Protein AF-A0A7Y6UD97-F1 (afdb_monomer)

Structure (mmCIF, N/CA/C/O backbone):
data_AF-A0A7Y6UD97-F1
#
_entry.id   AF-A0A7Y6UD97-F1
#
loop_
_atom_site.group_PDB
_atom_site.id
_atom_site.type_symbol
_atom_site.label_atom_id
_atom_site.label_alt_id
_atom_site.label_comp_id
_atom_site.label_asym_id
_atom_site.label_entity_id
_atom_site.label_seq_id
_atom_site.pdbx_PDB_ins_code
_atom_site.Cartn_x
_atom_site.Cartn_y
_atom_site.Cartn_z
_atom_site.occupancy
_atom_site.B_iso_or_equiv
_atom_site.auth_seq_id
_atom_site.auth_comp_id
_atom_site.auth_asym_id
_atom_site.auth_atom_id
_atom_site.pdbx_PDB_model_num
ATOM 1 N N . MET A 1 1 ? -29.159 -2.769 10.679 1.00 54.09 1 MET A N 1
ATOM 2 C CA . MET A 1 1 ? -28.464 -1.775 11.518 1.00 54.09 1 MET A CA 1
ATOM 3 C C . MET A 1 1 ? -28.995 -0.418 11.120 1.00 54.09 1 MET A C 1
ATOM 5 O O . MET A 1 1 ? -29.019 -0.137 9.924 1.00 54.09 1 MET A O 1
ATOM 9 N N . THR A 1 2 ? -29.521 0.352 12.066 1.00 58.25 2 THR A N 1
ATOM 10 C CA . THR A 1 2 ? -30.115 1.656 11.753 1.00 58.25 2 THR A CA 1
ATOM 11 C C . THR A 1 2 ? -29.100 2.766 12.011 1.00 58.25 2 THR A C 1
ATOM 13 O O . THR A 1 2 ? -28.163 2.597 12.787 1.00 58.25 2 THR A O 1
ATOM 16 N N . GLN A 1 3 ? -29.274 3.921 11.370 1.00 60.84 3 GLN A N 1
ATOM 17 C CA . GLN A 1 3 ? -28.477 5.116 11.666 1.00 60.84 3 GLN A CA 1
ATOM 18 C C . GLN A 1 3 ? -28.608 5.550 13.146 1.00 60.84 3 GLN A C 1
ATOM 20 O O . GLN A 1 3 ? -27.708 6.204 13.667 1.00 60.84 3 GLN A O 1
ATOM 25 N N . GLY A 1 4 ? -29.685 5.134 13.833 1.00 65.12 4 GLY A N 1
ATOM 26 C CA . GLY A 1 4 ? -29.913 5.380 15.260 1.00 65.12 4 GLY A CA 1
ATOM 27 C C . GLY A 1 4 ? -28.887 4.703 16.174 1.00 65.12 4 GLY A C 1
ATOM 28 O O . GLY A 1 4 ? -28.328 5.371 17.038 1.00 65.12 4 GLY A O 1
ATOM 29 N N . ASP A 1 5 ? -28.548 3.435 15.916 1.00 71.12 5 ASP A N 1
ATOM 30 C CA . ASP A 1 5 ? -27.616 2.651 16.753 1.00 71.12 5 ASP A CA 1
ATOM 31 C C . ASP A 1 5 ? -26.186 3.232 16.739 1.00 71.12 5 ASP A C 1
ATOM 33 O O . ASP A 1 5 ? -25.440 3.160 17.714 1.00 71.12 5 ASP A O 1
ATOM 37 N N . LEU A 1 6 ? -25.792 3.823 15.606 1.00 71.12 6 LEU A N 1
ATOM 38 C CA . LEU A 1 6 ? -24.505 4.508 15.452 1.00 71.12 6 LEU A CA 1
ATOM 39 C C . LEU A 1 6 ? -24.506 5.873 16.139 1.00 71.12 6 LEU A C 1
ATOM 41 O O . LEU A 1 6 ? -23.488 6.275 16.701 1.00 71.12 6 LEU A O 1
ATOM 45 N N . SER A 1 7 ? -25.641 6.576 16.097 1.00 71.62 7 SER A N 1
ATOM 46 C CA . SER A 1 7 ? -25.800 7.856 16.779 1.00 71.62 7 SER A CA 1
ATOM 47 C C . SER A 1 7 ? -25.695 7.692 18.292 1.00 71.62 7 SER A C 1
ATOM 49 O O . SER A 1 7 ? -25.087 8.535 18.937 1.00 71.62 7 SER A O 1
ATOM 51 N N . GLU A 1 8 ? -26.248 6.621 18.862 1.00 76.38 8 GLU A N 1
ATOM 52 C CA . GLU A 1 8 ? -26.158 6.343 20.299 1.00 76.38 8 GLU A CA 1
ATOM 53 C C . GLU A 1 8 ? -24.707 6.092 20.738 1.00 76.38 8 GLU A C 1
ATOM 55 O O . GLU A 1 8 ? -24.208 6.756 21.650 1.00 76.38 8 GLU A O 1
ATOM 60 N N . ALA A 1 9 ? -23.991 5.218 20.022 1.00 77.31 9 ALA A N 1
ATOM 61 C CA . ALA A 1 9 ? -22.586 4.923 20.301 1.00 77.31 9 ALA A CA 1
ATOM 62 C C . ALA A 1 9 ? -21.675 6.159 20.143 1.00 77.31 9 ALA A C 1
ATOM 64 O O . ALA A 1 9 ? -20.746 6.351 20.929 1.00 77.31 9 ALA A O 1
ATOM 65 N N . ALA A 1 10 ? -21.950 7.015 19.151 1.00 77.25 10 ALA A N 1
ATOM 66 C CA . ALA A 1 10 ? -21.212 8.259 18.940 1.00 77.25 10 ALA A CA 1
ATOM 67 C C . ALA A 1 10 ? -21.498 9.299 20.036 1.00 77.25 10 ALA A C 1
ATOM 69 O O . ALA A 1 10 ? -20.566 9.932 20.527 1.00 77.25 10 ALA A O 1
ATOM 70 N N . THR A 1 11 ? -22.754 9.442 20.478 1.00 79.38 11 THR A N 1
ATOM 71 C CA . THR A 1 11 ? -23.124 10.356 21.576 1.00 79.38 11 THR A CA 1
ATOM 72 C C . THR A 1 11 ? -22.445 9.973 22.893 1.00 79.38 11 THR A C 1
ATOM 74 O O . THR A 1 11 ? -22.074 10.852 23.668 1.00 79.38 11 THR A O 1
ATOM 77 N N . ALA A 1 12 ? -22.221 8.676 23.136 1.00 77.62 12 ALA A N 1
ATOM 78 C CA . ALA A 1 12 ? -21.491 8.194 24.310 1.00 77.62 12 ALA A CA 1
ATOM 79 C C . ALA A 1 12 ? -19.982 8.525 24.285 1.00 77.62 12 ALA A C 1
ATOM 81 O O . ALA A 1 12 ? -19.309 8.393 25.308 1.00 77.62 12 ALA A O 1
ATOM 82 N N . CYS A 1 13 ? -19.445 8.958 23.138 1.00 82.25 13 CYS A N 1
ATOM 83 C CA . CYS A 1 13 ? -18.023 9.230 22.937 1.00 82.25 13 CYS A CA 1
ATOM 84 C C . CYS A 1 13 ? -17.801 10.649 22.378 1.00 82.25 13 CYS A C 1
ATOM 86 O O . CYS A 1 13 ? -17.370 10.794 21.233 1.00 82.25 13 CYS A O 1
ATOM 88 N N . PRO A 1 14 ? -18.067 11.716 23.155 1.00 81.62 14 PRO A N 1
ATOM 89 C CA . PRO A 1 14 ? -18.101 13.092 22.647 1.00 81.62 14 PRO A CA 1
ATOM 90 C C . PRO A 1 14 ? -16.761 13.601 22.097 1.00 81.62 14 PRO A C 1
ATOM 92 O O . PRO A 1 14 ? -16.735 14.585 21.361 1.00 81.62 14 PRO A O 1
ATOM 95 N N . ARG A 1 15 ? -15.642 12.947 22.436 1.00 81.38 15 ARG A N 1
ATOM 96 C CA . ARG A 1 15 ? -14.298 13.291 21.943 1.00 81.38 15 ARG A CA 1
ATOM 97 C C . ARG A 1 15 ? -13.924 12.544 20.660 1.00 81.38 15 ARG A C 1
ATOM 99 O O . ARG A 1 15 ? -12.825 12.723 20.131 1.00 81.38 15 ARG A O 1
ATOM 106 N N . LEU A 1 16 ? -14.813 11.688 20.166 1.00 82.12 16 LEU A N 1
ATOM 107 C CA . LEU A 1 16 ? -14.648 10.932 18.936 1.00 82.12 16 LEU A CA 1
ATOM 108 C C . LEU A 1 16 ? -15.684 11.408 17.927 1.00 82.12 16 LEU A C 1
ATOM 110 O O . LEU A 1 16 ? -16.873 11.475 18.216 1.00 82.12 16 LEU A O 1
ATOM 114 N N . THR A 1 17 ? -15.247 11.687 16.702 1.00 82.88 17 THR A N 1
ATOM 115 C CA . THR A 1 17 ? -16.197 11.784 15.590 1.00 82.88 17 THR A CA 1
ATOM 116 C C . THR A 1 17 ? -16.197 10.459 14.852 1.00 82.88 17 THR A C 1
ATOM 118 O O . THR A 1 17 ? -15.195 10.072 14.256 1.00 82.88 17 THR A O 1
ATOM 121 N N . VAL A 1 18 ? -17.330 9.765 14.889 1.00 82.31 18 VAL A N 1
ATOM 122 C CA . VAL A 1 18 ? -17.509 8.474 14.225 1.00 82.31 18 VAL A CA 1
ATOM 123 C C . VAL A 1 18 ? -18.328 8.678 12.959 1.00 82.31 18 VAL A C 1
ATOM 125 O O . VAL A 1 18 ? -19.407 9.267 12.986 1.00 82.31 18 VAL A O 1
ATOM 128 N N . ARG A 1 19 ? -17.810 8.198 11.832 1.00 83.19 19 ARG A N 1
ATOM 129 C CA . ARG A 1 19 ? -18.475 8.250 10.529 1.00 83.19 19 ARG A CA 1
ATOM 130 C C . ARG A 1 19 ? -18.528 6.854 9.935 1.00 83.19 19 ARG A C 1
ATOM 132 O O . ARG A 1 19 ? -17.600 6.067 10.091 1.00 83.19 19 ARG A O 1
ATOM 139 N N . VAL A 1 20 ? -19.610 6.547 9.233 1.00 80.19 20 VAL A N 1
ATOM 140 C CA . VAL A 1 20 ? -19.734 5.296 8.484 1.00 80.19 20 VAL A CA 1
ATOM 141 C C . VAL A 1 20 ? -19.736 5.615 7.006 1.00 80.19 20 VAL A C 1
ATOM 143 O O . VAL A 1 20 ? -20.525 6.428 6.531 1.00 80.19 20 VAL A O 1
ATOM 146 N N . HIS A 1 21 ? -18.847 4.944 6.286 1.00 77.88 21 HIS A N 1
ATOM 147 C CA . HIS A 1 21 ? -18.701 5.084 4.848 1.00 77.88 21 HIS A CA 1
ATOM 148 C C . HIS A 1 21 ? -19.172 3.814 4.160 1.00 77.88 21 HIS A C 1
ATOM 150 O O . HIS A 1 21 ? -18.788 2.705 4.546 1.00 77.88 21 HIS A O 1
ATOM 156 N N . ALA A 1 22 ? -19.976 3.980 3.113 1.00 73.00 22 ALA A N 1
ATOM 157 C CA . ALA A 1 22 ? -20.231 2.904 2.171 1.00 73.00 22 ALA A CA 1
ATOM 158 C C . ALA A 1 22 ? -18.950 2.620 1.377 1.00 73.00 22 ALA A C 1
ATOM 160 O O . ALA A 1 22 ? -18.252 3.537 0.938 1.00 73.00 22 ALA A O 1
ATOM 161 N N . ARG A 1 23 ? -18.633 1.344 1.189 1.00 70.38 23 ARG A N 1
ATOM 162 C CA . ARG A 1 23 ? -17.488 0.909 0.396 1.00 70.38 23 ARG A CA 1
ATOM 163 C C . ARG A 1 23 ? -17.919 0.547 -1.016 1.00 70.38 23 ARG A C 1
ATOM 165 O O . ARG A 1 23 ? -19.046 0.134 -1.267 1.00 70.38 23 ARG A O 1
ATOM 172 N N . VAL A 1 24 ? -16.961 0.643 -1.933 1.00 57.03 24 VAL A N 1
ATOM 173 C CA . VAL A 1 24 ? -17.143 0.334 -3.361 1.00 57.03 24 VAL A CA 1
ATOM 174 C C . VAL A 1 24 ? -17.524 -1.134 -3.602 1.00 57.03 24 VAL A C 1
ATOM 176 O O . VAL A 1 24 ? -18.159 -1.443 -4.602 1.00 57.03 24 VAL A O 1
ATOM 179 N N . ASP A 1 25 ? -17.168 -2.039 -2.691 1.00 64.31 25 ASP A N 1
ATOM 180 C CA . ASP A 1 25 ? -17.535 -3.460 -2.737 1.00 64.31 25 ASP A CA 1
ATOM 181 C C . ASP A 1 25 ? -18.885 -3.772 -2.066 1.00 64.31 25 ASP A C 1
ATOM 183 O O . ASP A 1 25 ? -19.214 -4.937 -1.861 1.00 64.31 25 ASP A O 1
ATOM 187 N N . GLY A 1 26 ? -19.669 -2.747 -1.716 1.00 62.59 26 GLY A N 1
ATOM 188 C CA . GLY A 1 26 ? -20.966 -2.906 -1.057 1.00 62.59 26 GLY A CA 1
ATOM 189 C C . GLY A 1 26 ? -20.880 -3.146 0.453 1.00 62.59 26 GLY A C 1
ATOM 190 O O . GLY A 1 26 ? -21.916 -3.269 1.102 1.00 62.59 26 GLY A O 1
ATOM 191 N N . GLY A 1 27 ? -19.674 -3.186 1.032 1.00 75.44 27 GLY A N 1
ATOM 192 C CA . GLY A 1 27 ? -19.480 -3.237 2.479 1.00 75.44 27 GLY A CA 1
ATOM 193 C C . GLY A 1 27 ? -19.624 -1.871 3.157 1.00 75.44 27 GLY A C 1
ATOM 194 O O . GLY A 1 27 ? -19.788 -0.835 2.515 1.00 75.44 27 GLY A O 1
ATOM 195 N N . GLN A 1 28 ? -19.487 -1.853 4.481 1.00 80.38 28 GLN A N 1
ATOM 196 C CA . GLN A 1 28 ? -19.366 -0.622 5.266 1.00 80.38 28 GLN A CA 1
ATOM 197 C C . GLN A 1 28 ? -17.976 -0.545 5.909 1.00 80.38 28 GLN A C 1
ATOM 199 O O . GLN A 1 28 ? -17.361 -1.568 6.223 1.00 80.38 28 GLN A O 1
ATOM 204 N N . SER A 1 29 ? -17.458 0.668 6.080 1.00 84.44 29 SER A N 1
ATOM 205 C CA . SER A 1 29 ? -16.250 0.946 6.862 1.00 84.44 29 SER A CA 1
ATOM 206 C C . SER A 1 29 ? -16.522 2.020 7.896 1.00 84.44 29 SER A C 1
ATOM 208 O O . SER A 1 29 ? -17.220 2.993 7.612 1.00 84.44 29 SER A O 1
ATOM 210 N N . LEU A 1 30 ? -15.925 1.851 9.067 1.00 87.88 30 LEU A N 1
ATOM 211 C CA . LEU A 1 30 ? -15.965 2.827 10.139 1.00 87.88 30 LEU A CA 1
ATOM 212 C C . LEU A 1 30 ? -14.770 3.773 10.002 1.00 87.88 30 LEU A C 1
ATOM 214 O O . LEU A 1 30 ? -13.633 3.321 9.898 1.00 87.88 30 LEU A O 1
ATOM 218 N N . GLU A 1 31 ? -15.010 5.072 10.020 1.00 87.50 31 GLU A N 1
ATOM 219 C CA . GLU A 1 31 ? -13.982 6.086 10.223 1.00 87.50 31 GLU A CA 1
ATOM 220 C C . GLU A 1 31 ? -14.134 6.654 11.634 1.00 87.50 31 GLU A C 1
ATOM 222 O O . GLU A 1 31 ? -15.214 7.093 12.027 1.00 87.50 31 GLU A O 1
ATOM 227 N N . VAL A 1 32 ? -13.046 6.634 12.395 1.00 86.25 32 VAL A N 1
ATOM 228 C CA . VAL A 1 32 ? -12.965 7.211 13.735 1.00 86.25 32 VAL A CA 1
ATOM 229 C C . VAL A 1 32 ? -11.962 8.352 13.686 1.00 86.25 32 VAL A C 1
ATOM 231 O O . VAL A 1 32 ? -10.758 8.138 13.527 1.00 86.25 32 VAL A O 1
ATOM 234 N N . LEU A 1 33 ? -12.466 9.575 13.812 1.00 84.50 33 LEU A N 1
ATOM 235 C CA . LEU A 1 33 ? -11.644 10.769 13.906 1.00 84.50 33 LEU A CA 1
ATOM 236 C C . LEU A 1 33 ? -11.349 11.054 15.377 1.00 84.50 33 LEU A C 1
ATOM 238 O O . LEU A 1 33 ? -12.264 11.210 16.191 1.00 84.50 33 LEU A O 1
ATOM 242 N N . VAL A 1 34 ? -10.063 11.146 15.692 1.00 79.25 34 VAL A N 1
ATOM 243 C CA . VAL A 1 34 ? -9.557 11.465 17.024 1.00 79.25 34 VAL A CA 1
ATOM 244 C C . VAL A 1 34 ? -9.033 12.895 16.991 1.00 79.25 34 VAL A C 1
ATOM 246 O O . VAL A 1 34 ? -7.995 13.164 16.384 1.00 79.25 34 VAL A O 1
ATOM 249 N N . GLY A 1 35 ? -9.777 13.818 17.605 1.00 72.25 35 GLY A N 1
ATOM 250 C CA . GLY A 1 35 ? -9.444 15.248 17.596 1.00 72.25 35 GLY A CA 1
ATOM 251 C C . GLY A 1 35 ? -8.874 15.806 18.890 1.00 72.25 35 GLY A C 1
ATOM 252 O O . GLY A 1 35 ? -8.556 16.990 18.955 1.00 72.25 35 GLY A O 1
ATOM 253 N N . HIS A 1 36 ? -8.728 14.970 19.913 1.00 70.62 36 HIS A N 1
ATOM 254 C CA . HIS A 1 36 ? -8.240 15.380 21.224 1.00 70.62 36 HIS A CA 1
ATOM 255 C C . HIS A 1 36 ? -6.927 14.686 21.563 1.00 70.62 36 HIS A C 1
ATOM 257 O O . HIS A 1 36 ? -6.652 13.588 21.074 1.00 70.62 36 HIS A O 1
ATOM 263 N N . HIS A 1 37 ? -6.157 15.312 22.455 1.00 71.75 37 HIS A N 1
ATOM 264 C CA . HIS A 1 37 ? -4.950 14.707 22.999 1.00 71.75 37 HIS A CA 1
ATOM 265 C C . HIS A 1 37 ? -5.252 13.347 23.649 1.00 71.75 37 HIS A C 1
ATOM 267 O O . HIS A 1 37 ? -6.326 13.174 24.237 1.00 71.75 37 HIS A O 1
ATOM 273 N N . PRO A 1 38 ? -4.304 12.400 23.557 1.00 71.44 38 PRO A N 1
ATOM 274 C CA . PRO A 1 38 ? -4.366 11.135 24.276 1.00 71.44 38 PRO A CA 1
ATOM 275 C C . PRO A 1 38 ? -4.526 11.325 25.785 1.00 71.44 38 PRO A C 1
ATOM 277 O O . PRO A 1 38 ? -3.703 11.991 26.407 1.00 71.44 38 PRO A O 1
ATOM 280 N N . ASP A 1 39 ? -5.526 10.679 26.376 1.00 79.38 39 ASP A N 1
ATOM 281 C CA . ASP A 1 39 ? -5.666 10.506 27.823 1.00 79.38 39 ASP A CA 1
ATOM 282 C C . ASP A 1 39 ? -6.529 9.274 28.153 1.00 79.38 39 ASP A C 1
ATOM 284 O O . ASP A 1 39 ? -7.025 8.571 27.263 1.00 79.38 39 ASP A O 1
ATOM 288 N N . ASP A 1 40 ? -6.669 8.979 29.446 1.00 83.31 40 ASP A N 1
ATOM 289 C CA . ASP A 1 40 ? -7.406 7.810 29.932 1.00 83.31 40 ASP A CA 1
ATOM 290 C C . ASP A 1 40 ? -8.910 7.890 29.635 1.00 83.31 40 ASP A C 1
ATOM 292 O O . ASP A 1 40 ? -9.547 6.859 29.412 1.00 83.31 40 ASP A O 1
ATOM 296 N N . GLU A 1 41 ? -9.477 9.097 29.574 1.00 85.44 41 GLU A N 1
ATOM 297 C CA . GLU A 1 41 ? -10.884 9.294 29.225 1.00 85.44 41 GLU A CA 1
ATOM 298 C C . GLU A 1 41 ? -11.133 8.892 27.768 1.00 85.44 41 GLU A C 1
ATOM 300 O O . GLU A 1 41 ? -12.015 8.082 27.481 1.00 85.44 41 GLU A O 1
ATOM 305 N N . LEU A 1 42 ? -10.310 9.393 26.845 1.00 83.06 42 LEU A N 1
ATOM 306 C CA . LEU A 1 42 ? -10.376 9.033 25.434 1.00 83.06 42 LEU A CA 1
ATOM 307 C C . LEU A 1 42 ? -10.130 7.531 25.226 1.00 83.06 42 LEU A C 1
ATOM 309 O O . LEU A 1 42 ? -10.786 6.903 24.391 1.00 83.06 42 LEU A O 1
ATOM 313 N N . ARG A 1 43 ? -9.232 6.931 26.018 1.00 82.75 43 ARG A N 1
ATOM 314 C CA . ARG A 1 43 ? -9.011 5.478 26.034 1.00 82.75 43 ARG A CA 1
ATOM 315 C C . ARG A 1 43 ? -10.274 4.716 26.439 1.00 82.75 43 ARG A C 1
ATOM 317 O O . ARG A 1 43 ? -10.639 3.752 25.766 1.00 82.75 43 ARG A O 1
ATOM 324 N N . GLY A 1 44 ? -10.950 5.156 27.499 1.00 85.62 44 GLY A N 1
ATOM 325 C CA . GLY A 1 44 ? -12.218 4.582 27.952 1.00 85.62 44 GLY A CA 1
ATOM 326 C C . GLY A 1 44 ? -13.332 4.720 26.912 1.00 85.62 44 GLY A C 1
ATOM 327 O O . GLY A 1 44 ? -14.052 3.756 26.656 1.00 85.62 44 GLY A O 1
ATOM 328 N N . GLN A 1 45 ? -13.426 5.876 26.248 1.00 88.44 45 GLN A N 1
ATOM 329 C CA . GLN A 1 45 ? -14.396 6.106 25.172 1.00 88.44 45 GLN A CA 1
ATOM 330 C C . GLN A 1 45 ? -14.149 5.182 23.973 1.00 88.44 45 GLN A C 1
ATOM 332 O O . GLN A 1 45 ? -15.089 4.583 23.462 1.00 88.44 45 GLN A O 1
ATOM 337 N N . LEU A 1 46 ? -12.893 4.985 23.559 1.00 86.56 46 LEU A N 1
ATOM 338 C CA . LEU A 1 46 ? -12.554 4.036 22.493 1.00 86.56 46 LEU A CA 1
ATOM 339 C C . LEU A 1 46 ? -12.924 2.598 22.874 1.00 86.56 46 LEU A C 1
ATOM 341 O O . LEU A 1 46 ? -13.559 1.901 22.084 1.00 86.56 46 LEU A O 1
ATOM 345 N N . ALA A 1 47 ? -12.577 2.159 24.085 1.00 87.06 47 ALA A N 1
ATOM 346 C CA . ALA A 1 47 ? -12.944 0.828 24.563 1.00 87.06 47 ALA A CA 1
ATOM 347 C C . ALA A 1 47 ? -14.472 0.637 24.583 1.00 87.06 47 ALA A C 1
ATOM 349 O O . ALA A 1 47 ? -14.971 -0.383 24.107 1.00 87.06 47 ALA A O 1
ATOM 350 N N . SER A 1 48 ? -15.218 1.639 25.057 1.00 86.94 48 SER A N 1
ATOM 351 C CA . SER A 1 48 ? -16.686 1.642 25.051 1.00 86.94 48 SER A CA 1
ATOM 352 C C . SER A 1 48 ? -17.252 1.562 23.629 1.00 86.94 48 SER A C 1
ATOM 354 O O . SER A 1 48 ? -18.052 0.674 23.327 1.00 86.94 48 SER A O 1
ATOM 356 N N . LEU A 1 49 ? -16.759 2.409 22.717 1.00 88.25 49 LEU A N 1
ATOM 357 C CA . LEU A 1 49 ? -17.169 2.432 21.313 1.00 88.25 49 LEU A CA 1
ATOM 358 C C . LEU A 1 49 ? -16.981 1.064 20.650 1.00 88.25 49 LEU A C 1
ATOM 360 O O . LEU A 1 49 ? -17.897 0.562 20.006 1.00 88.25 49 LEU A O 1
ATOM 364 N N . PHE A 1 50 ? -15.811 0.443 20.813 1.00 87.69 50 PHE A N 1
ATOM 365 C CA . PHE A 1 50 ? -15.500 -0.842 20.181 1.00 87.69 50 PHE A CA 1
ATOM 366 C C . PHE A 1 50 ? -16.109 -2.057 20.891 1.00 87.69 50 PHE A C 1
ATOM 368 O O . PHE A 1 50 ? -16.193 -3.121 20.277 1.00 87.69 50 PHE A O 1
ATOM 375 N N . SER A 1 51 ? -16.585 -1.890 22.127 1.00 87.19 51 SER A N 1
ATOM 376 C CA . SER A 1 51 ? -17.408 -2.885 22.828 1.00 87.19 51 SER A CA 1
ATOM 377 C C . SER A 1 51 ? -18.878 -2.831 22.406 1.00 87.19 51 SER A C 1
ATOM 379 O O . SER A 1 51 ? -19.621 -3.786 22.634 1.00 87.19 51 SER A O 1
ATOM 381 N N . HIS A 1 52 ? -19.319 -1.728 21.789 1.00 86.31 52 HIS A N 1
ATOM 382 C CA . HIS A 1 52 ? -20.708 -1.561 21.387 1.00 86.31 52 HIS A CA 1
ATOM 383 C C . HIS A 1 52 ? -21.100 -2.609 20.324 1.00 86.31 52 HIS A C 1
ATOM 385 O O . HIS A 1 52 ? -20.436 -2.691 19.282 1.00 86.31 52 HIS A O 1
ATOM 391 N N . PRO A 1 53 ? -22.199 -3.373 20.503 1.00 85.06 53 PRO A N 1
ATOM 392 C CA . PRO A 1 53 ? -22.570 -4.466 19.597 1.00 85.06 53 PRO A CA 1
ATOM 393 C C . PRO A 1 53 ? -22.698 -4.047 18.128 1.00 85.06 53 PRO A C 1
ATOM 395 O O . PRO A 1 53 ? -22.298 -4.790 17.232 1.00 85.06 53 PRO A O 1
ATOM 398 N N . ALA A 1 54 ? -23.197 -2.832 17.865 1.00 82.31 54 ALA A N 1
ATOM 399 C CA . ALA A 1 54 ? -23.306 -2.313 16.501 1.00 82.31 54 ALA A CA 1
ATOM 400 C C . ALA A 1 54 ? -21.929 -2.085 15.844 1.00 82.31 54 ALA A C 1
ATOM 402 O O . ALA A 1 54 ? -21.761 -2.349 14.655 1.00 82.31 54 ALA A O 1
ATOM 403 N N . ILE A 1 55 ? -20.927 -1.655 16.619 1.00 83.81 55 ILE A N 1
ATOM 404 C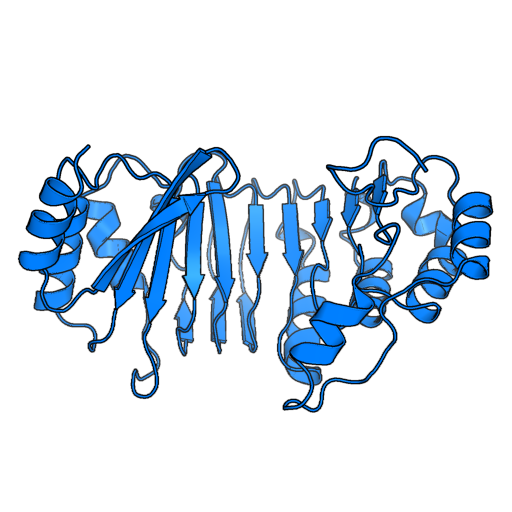 CA . ILE A 1 55 ? -19.573 -1.345 16.141 1.00 83.81 55 ILE A CA 1
ATOM 405 C C . ILE A 1 55 ? -18.715 -2.607 16.018 1.00 83.81 55 ILE A C 1
ATOM 407 O O . ILE A 1 55 ? -17.918 -2.725 15.083 1.00 83.81 55 ILE A O 1
ATOM 411 N N . ALA A 1 56 ? -18.910 -3.584 16.906 1.00 82.06 56 ALA A N 1
ATOM 412 C CA . ALA A 1 56 ? -18.159 -4.841 16.919 1.00 82.06 56 ALA A CA 1
ATOM 413 C C . ALA A 1 56 ? -18.236 -5.615 15.584 1.00 82.06 56 ALA A C 1
ATOM 415 O O . ALA A 1 56 ? -17.325 -6.369 15.243 1.00 82.06 56 ALA A O 1
ATOM 416 N N . THR A 1 57 ? -19.289 -5.391 14.791 1.00 84.06 57 THR A N 1
ATOM 417 C CA . THR A 1 57 ? -19.474 -6.021 13.472 1.00 84.06 57 THR A CA 1
ATOM 418 C C . THR A 1 57 ? -18.572 -5.451 12.367 1.00 84.06 57 THR A C 1
ATOM 420 O O . THR A 1 57 ? -18.329 -6.124 11.364 1.00 84.06 57 THR A O 1
ATOM 423 N N . TYR A 1 58 ? -18.025 -4.240 12.530 1.00 85.75 58 TYR A N 1
ATOM 424 C CA . TYR A 1 58 ? -17.242 -3.571 11.489 1.00 85.75 58 TYR A CA 1
ATOM 425 C C . TYR A 1 58 ? -15.840 -4.145 11.390 1.00 85.75 58 TYR A C 1
ATOM 427 O O . TYR A 1 58 ? -15.012 -3.901 12.260 1.00 85.75 58 TYR A O 1
ATOM 435 N N . ARG A 1 59 ? -15.521 -4.846 10.302 1.00 86.06 59 ARG A N 1
ATOM 436 C CA . ARG A 1 59 ? -14.180 -5.410 10.051 1.00 86.06 59 ARG A CA 1
ATOM 437 C C . ARG A 1 59 ? -13.185 -4.442 9.407 1.00 86.06 59 ARG A C 1
ATOM 439 O O . ARG A 1 59 ? -12.002 -4.754 9.311 1.00 86.06 59 ARG A O 1
ATOM 446 N N . HIS A 1 60 ? -13.660 -3.276 8.977 1.00 88.75 60 HIS A N 1
ATOM 447 C CA . HIS A 1 60 ? -12.880 -2.282 8.247 1.00 88.75 60 HIS A CA 1
ATOM 448 C C . HIS A 1 60 ? -12.919 -0.956 8.984 1.00 88.75 60 HIS A C 1
ATOM 450 O O . HIS A 1 60 ? -13.988 -0.348 9.086 1.00 88.75 60 HIS A O 1
ATOM 456 N N . VAL A 1 61 ? -11.761 -0.514 9.466 1.00 88.25 61 VAL A N 1
ATOM 457 C CA . VAL A 1 61 ? -11.649 0.703 10.268 1.00 88.25 61 VAL A CA 1
ATOM 458 C C . VAL A 1 61 ? -10.542 1.606 9.746 1.00 88.25 61 VAL A C 1
ATOM 460 O O . VAL A 1 61 ? -9.447 1.148 9.414 1.00 88.25 61 VAL A O 1
ATOM 463 N N . SER A 1 62 ? -10.853 2.897 9.676 1.00 87.31 62 SER A N 1
ATOM 464 C CA . SER A 1 62 ? -9.907 3.976 9.434 1.00 87.31 62 SER A CA 1
ATOM 465 C C . SER A 1 62 ? -9.827 4.858 10.673 1.00 87.31 62 SER A C 1
ATOM 467 O O . SER A 1 62 ? -10.853 5.343 11.144 1.00 87.31 62 SER A O 1
ATOM 469 N N . PHE A 1 63 ? -8.623 5.091 11.180 1.00 84.31 63 PHE A N 1
ATOM 470 C CA . PHE A 1 63 ? -8.364 6.101 12.199 1.00 84.31 63 PHE A CA 1
ATOM 471 C C . PHE A 1 63 ? -7.761 7.326 11.543 1.00 84.31 63 PHE A C 1
ATOM 473 O O . PHE A 1 63 ? -6.819 7.204 10.760 1.00 84.31 63 PHE A O 1
ATOM 480 N N . SER A 1 64 ? -8.262 8.504 11.893 1.00 80.81 64 SER A N 1
ATOM 481 C CA . SER A 1 64 ? -7.624 9.743 11.468 1.00 80.81 64 SER A CA 1
ATOM 482 C C . SER A 1 64 ? -7.439 10.687 12.637 1.00 80.81 64 SER A C 1
ATOM 484 O O . SER A 1 64 ? -8.377 10.950 13.386 1.00 80.81 64 SER A O 1
ATOM 486 N N . ALA A 1 65 ? -6.230 11.220 12.788 1.00 72.81 65 ALA A N 1
ATOM 487 C CA . ALA A 1 65 ? -6.008 12.340 13.691 1.00 72.81 65 ALA A CA 1
ATOM 488 C C . ALA A 1 65 ? -6.444 13.629 12.980 1.00 72.81 65 ALA A C 1
ATOM 490 O O . ALA A 1 65 ? -5.989 13.905 11.868 1.00 72.81 65 ALA A O 1
ATOM 491 N N . SER A 1 66 ? -7.333 14.425 13.577 1.00 64.75 66 SER A N 1
ATOM 492 C CA . SER A 1 66 ? -7.631 15.750 13.022 1.00 64.75 66 SER A CA 1
ATOM 493 C C . SER A 1 66 ? -6.534 16.734 13.440 1.00 64.75 66 SER A C 1
ATOM 495 O O . SER A 1 66 ? -6.262 16.892 14.628 1.00 64.75 66 SER A O 1
ATOM 497 N N . GLY A 1 67 ? -5.882 17.371 12.463 1.00 56.34 67 GLY A N 1
ATOM 498 C CA . GLY A 1 67 ? -4.855 18.394 12.697 1.00 56.34 67 GLY A CA 1
ATOM 499 C C . GLY A 1 67 ? -5.404 19.697 13.311 1.00 56.34 67 GLY A C 1
ATOM 500 O O . GLY A 1 67 ? -6.621 19.835 13.435 1.00 56.34 67 GLY A O 1
ATOM 501 N N . PRO A 1 68 ? -4.535 20.673 13.665 1.00 49.81 68 PRO A N 1
ATOM 502 C CA . PRO A 1 68 ? -3.092 20.729 13.390 1.00 49.81 68 PRO A CA 1
ATOM 503 C C . PRO A 1 68 ? -2.176 20.575 14.626 1.00 49.81 68 PRO A C 1
ATOM 505 O O . PRO A 1 68 ? -0.958 20.650 14.490 1.00 49.81 68 PRO A O 1
ATOM 508 N N . THR A 1 69 ? -2.719 20.366 15.828 1.00 47.12 69 THR A N 1
ATOM 509 C CA . THR A 1 69 ? -1.992 20.570 17.101 1.00 47.12 69 THR A CA 1
ATOM 510 C C . THR A 1 69 ? -1.702 19.310 17.911 1.00 47.12 69 THR A C 1
ATOM 512 O O . THR A 1 69 ? -1.302 19.410 19.068 1.00 47.12 69 THR A O 1
ATOM 515 N N . MET A 1 70 ? -1.845 18.117 17.337 1.00 51.97 70 MET A N 1
ATOM 516 C CA . MET A 1 70 ? -1.436 16.903 18.045 1.00 51.97 70 MET A CA 1
ATOM 517 C C . MET A 1 70 ? 0.108 16.820 18.033 1.00 51.97 70 MET A C 1
ATOM 519 O O . MET A 1 70 ? 0.688 16.701 16.946 1.00 51.97 70 MET A O 1
ATOM 523 N N . PRO A 1 71 ? 0.809 16.906 19.189 1.00 52.56 71 PRO A N 1
ATOM 524 C CA . PRO A 1 71 ? 2.221 16.546 19.286 1.00 52.56 71 PRO A CA 1
ATOM 525 C C . PRO A 1 71 ? 2.392 15.101 18.827 1.00 52.56 71 PRO A C 1
ATOM 527 O O . PRO A 1 71 ? 1.403 14.385 18.685 1.00 52.56 71 PRO A O 1
ATOM 530 N N . ASP A 1 72 ? 3.630 14.696 18.572 1.00 61.19 72 ASP A N 1
ATOM 531 C CA . ASP A 1 72 ? 4.036 13.358 18.133 1.00 61.19 72 ASP A CA 1
ATOM 532 C C . ASP A 1 72 ? 3.271 12.251 18.894 1.00 61.19 72 ASP A C 1
ATOM 534 O O . ASP A 1 72 ? 3.655 11.832 19.983 1.00 61.19 72 ASP A O 1
ATOM 538 N N . THR A 1 73 ? 2.111 11.845 18.369 1.00 57.47 73 THR A N 1
ATOM 539 C CA . THR A 1 73 ? 1.146 11.040 19.119 1.00 57.47 73 THR A CA 1
ATOM 540 C C . THR A 1 73 ? 1.370 9.596 18.759 1.00 57.47 73 THR A C 1
ATOM 542 O O . THR A 1 73 ? 0.969 9.134 17.697 1.00 57.47 73 THR A O 1
ATOM 545 N N . ASP A 1 74 ? 1.985 8.868 19.672 1.00 66.00 74 ASP A N 1
ATOM 546 C CA . ASP A 1 74 ? 2.056 7.426 19.584 1.00 66.00 74 ASP A CA 1
ATOM 547 C C . ASP A 1 74 ? 0.640 6.827 19.629 1.00 66.00 74 ASP A C 1
ATOM 549 O O . ASP A 1 74 ? -0.027 6.890 20.653 1.00 66.00 74 ASP A O 1
ATOM 553 N N . PHE A 1 75 ? 0.151 6.262 18.524 1.00 67.50 75 PHE A N 1
ATOM 554 C CA . PHE A 1 75 ? -1.175 5.632 18.459 1.00 67.50 75 PHE A CA 1
ATOM 555 C C . PHE A 1 75 ? -1.212 4.214 19.052 1.00 67.50 75 PHE A C 1
ATOM 557 O O . PHE A 1 75 ? -2.287 3.609 19.077 1.00 67.50 75 PHE A O 1
ATOM 564 N N . ARG A 1 76 ? -0.094 3.675 19.567 1.00 70.50 76 ARG A N 1
ATOM 565 C CA . ARG A 1 76 ? -0.070 2.337 20.187 1.00 70.50 76 ARG A CA 1
ATOM 566 C C . ARG A 1 76 ? -1.136 2.184 21.270 1.00 70.50 76 ARG A C 1
ATOM 568 O O . ARG A 1 76 ? -1.831 1.177 21.267 1.00 70.50 76 ARG A O 1
ATOM 575 N N . TRP A 1 77 ? -1.374 3.208 22.092 1.00 73.25 77 TRP A N 1
ATOM 576 C CA . TRP A 1 77 ? -2.384 3.144 23.159 1.00 73.25 77 TRP A CA 1
ATOM 577 C C . TRP A 1 77 ? -3.831 3.064 22.640 1.00 73.25 77 TRP A C 1
ATOM 579 O O . TRP A 1 77 ? -4.652 2.397 23.269 1.00 73.25 77 TRP A O 1
ATOM 589 N N . VAL A 1 78 ? -4.160 3.714 21.509 1.00 73.81 78 VAL A N 1
ATOM 590 C CA . VAL A 1 78 ? -5.487 3.589 20.863 1.00 73.81 78 VAL A CA 1
ATOM 591 C C . VAL A 1 78 ? -5.696 2.132 20.485 1.00 73.81 78 VAL A C 1
ATOM 593 O O . VAL A 1 78 ? -6.736 1.537 20.748 1.00 73.81 78 VAL A O 1
ATOM 596 N N . LEU A 1 79 ? -4.658 1.545 19.899 1.00 75.94 79 LEU A N 1
ATOM 597 C CA . LEU A 1 79 ? -4.668 0.180 19.415 1.00 75.94 79 LEU A CA 1
ATOM 598 C C . LEU A 1 79 ? -4.619 -0.839 20.570 1.00 75.94 79 LEU A C 1
ATOM 600 O O . LEU A 1 79 ? -5.249 -1.888 20.480 1.00 75.94 79 LEU A O 1
ATOM 604 N N . ASP A 1 80 ? -3.930 -0.548 21.677 1.00 78.38 80 ASP A N 1
ATOM 605 C CA . ASP A 1 80 ? -3.962 -1.355 22.907 1.00 78.38 80 ASP A CA 1
ATOM 606 C C . ASP A 1 80 ? -5.379 -1.391 23.496 1.00 78.38 80 ASP A C 1
ATOM 608 O O . ASP A 1 80 ? -5.891 -2.465 23.801 1.00 78.38 80 ASP A O 1
ATOM 612 N N . ALA A 1 81 ? -6.043 -0.236 23.595 1.00 78.69 81 ALA A N 1
ATOM 613 C CA . ALA A 1 81 ? -7.384 -0.125 24.170 1.00 78.69 81 ALA A CA 1
ATOM 614 C C . ALA A 1 81 ? -8.455 -0.864 23.365 1.00 78.69 81 ALA A C 1
ATOM 616 O O . ALA A 1 81 ? -9.418 -1.373 23.924 1.00 78.69 81 ALA A O 1
ATOM 617 N N . ILE A 1 82 ? -8.288 -0.931 22.046 1.00 79.75 82 ILE A N 1
ATOM 618 C CA . ILE A 1 82 ? -9.182 -1.697 21.177 1.00 79.75 82 ILE A CA 1
ATOM 619 C C . ILE A 1 82 ? -8.888 -3.191 21.300 1.00 79.75 82 ILE A C 1
ATOM 621 O O . ILE A 1 82 ? -9.814 -4.000 21.320 1.00 79.75 82 ILE A O 1
ATOM 625 N N . ALA A 1 83 ? -7.610 -3.567 21.404 1.00 80.00 83 ALA A N 1
ATOM 626 C CA . ALA A 1 83 ? -7.196 -4.967 21.460 1.00 80.00 83 ALA A CA 1
ATOM 627 C C . ALA A 1 83 ? -7.768 -5.697 22.679 1.00 80.00 83 ALA A C 1
ATOM 629 O O . ALA A 1 83 ? -8.043 -6.891 22.594 1.00 80.00 83 ALA A O 1
ATOM 630 N N . THR A 1 84 ? -7.977 -4.994 23.794 1.00 79.81 84 THR A N 1
ATOM 631 C CA . THR A 1 84 ? -8.543 -5.583 25.016 1.00 79.81 84 THR A CA 1
ATOM 632 C C . THR A 1 84 ? -10.025 -5.924 24.892 1.00 79.81 84 THR A C 1
ATOM 634 O O . THR A 1 84 ? -10.479 -6.876 25.521 1.00 79.81 84 THR A O 1
ATOM 637 N N . VAL A 1 85 ? -10.781 -5.174 24.088 1.00 79.06 85 VAL A N 1
ATOM 638 C CA . VAL A 1 85 ? -12.241 -5.331 23.967 1.00 79.06 85 VAL A CA 1
ATOM 639 C C . VAL A 1 85 ? -12.669 -6.037 22.687 1.00 79.06 85 VAL A C 1
ATOM 641 O O . VAL A 1 85 ? -13.824 -6.436 22.546 1.00 79.06 85 VAL A O 1
ATOM 644 N N . ARG A 1 86 ? -11.743 -6.205 21.741 1.00 78.06 86 ARG A N 1
ATOM 645 C CA . ARG A 1 86 ? -12.050 -6.699 20.406 1.00 78.06 86 ARG A CA 1
ATOM 646 C C . ARG A 1 86 ? -11.192 -7.914 20.034 1.00 78.06 86 ARG A C 1
ATOM 648 O O . ARG A 1 86 ? -10.200 -7.772 19.323 1.00 78.06 86 ARG A O 1
ATOM 655 N N . PRO A 1 87 ? -11.610 -9.130 20.428 1.00 64.31 87 PRO A N 1
ATOM 656 C CA . PRO A 1 87 ? -10.878 -10.354 20.100 1.00 64.31 87 PRO A CA 1
ATOM 657 C C . PRO A 1 87 ? -10.964 -10.709 18.609 1.00 64.31 87 PRO A C 1
ATOM 659 O O . PRO A 1 87 ? -10.103 -11.398 18.068 1.00 64.31 87 PRO A O 1
ATOM 662 N N . ALA A 1 88 ? -12.009 -10.242 17.923 1.00 69.19 88 ALA A N 1
ATOM 663 C CA . ALA A 1 88 ? -12.200 -10.474 16.505 1.00 69.19 88 ALA A CA 1
ATOM 664 C C . ALA A 1 88 ? -11.482 -9.365 15.709 1.00 69.19 88 ALA A C 1
ATOM 666 O O . ALA A 1 88 ? -11.994 -8.247 15.582 1.00 69.19 88 ALA A O 1
ATOM 667 N N . GLY A 1 89 ? -10.290 -9.677 15.195 1.00 81.25 89 GLY A N 1
ATOM 668 C CA . GLY A 1 89 ? -9.434 -8.728 14.478 1.00 81.25 89 GLY A CA 1
ATOM 669 C C . GLY A 1 89 ? -10.089 -8.040 13.269 1.00 81.25 89 GLY A C 1
ATOM 670 O O . GLY A 1 89 ? -11.191 -8.387 12.823 1.00 81.25 89 GLY A O 1
ATOM 671 N N . PHE A 1 90 ? -9.412 -7.021 12.751 1.00 86.44 90 PHE A N 1
ATOM 672 C CA . PHE A 1 90 ? -9.799 -6.253 11.572 1.00 86.44 90 PHE A CA 1
ATOM 673 C C . PHE A 1 90 ? -9.291 -6.908 10.289 1.00 86.44 90 PHE A C 1
ATOM 675 O O . PHE A 1 90 ? -8.112 -7.240 10.188 1.00 86.44 90 PHE A O 1
ATOM 682 N N . ASP A 1 91 ? -10.153 -6.989 9.279 1.00 89.25 91 ASP A N 1
ATOM 683 C CA . ASP A 1 91 ? -9.756 -7.366 7.916 1.00 89.25 91 ASP A CA 1
ATOM 684 C C . ASP A 1 91 ? -9.019 -6.200 7.240 1.00 89.25 91 ASP A C 1
ATOM 686 O O . ASP A 1 91 ? -8.173 -6.387 6.365 1.00 89.25 91 ASP A O 1
ATOM 690 N N . ARG A 1 92 ? -9.334 -4.963 7.652 1.00 88.81 92 ARG A N 1
ATOM 691 C CA . ARG A 1 92 ? -8.629 -3.761 7.211 1.00 88.81 92 ARG A CA 1
ATOM 692 C C . ARG A 1 92 ? -8.481 -2.747 8.333 1.00 88.81 92 ARG A C 1
ATOM 694 O O . ARG A 1 92 ? -9.482 -2.270 8.869 1.00 88.81 92 ARG A O 1
ATOM 701 N N . LEU A 1 93 ? -7.241 -2.338 8.567 1.00 89.00 93 LEU A N 1
ATOM 702 C CA . LEU A 1 93 ? -6.882 -1.215 9.420 1.00 89.00 93 LEU A CA 1
ATOM 703 C C . LEU A 1 93 ? -6.155 -0.163 8.582 1.00 89.00 93 LEU A C 1
ATOM 705 O O . LEU A 1 93 ? -5.190 -0.468 7.883 1.00 89.00 93 LEU A O 1
ATOM 709 N N . PHE A 1 94 ? -6.625 1.076 8.629 1.00 88.25 94 PHE A N 1
ATOM 710 C CA . PHE A 1 94 ? -5.961 2.201 7.982 1.00 88.25 94 PHE A CA 1
ATOM 711 C C . PHE A 1 94 ? -5.774 3.333 8.983 1.00 88.25 94 PHE A C 1
ATOM 713 O O . PHE A 1 94 ? -6.684 3.606 9.763 1.00 88.25 94 PHE A O 1
ATOM 720 N N . VAL A 1 95 ? -4.615 3.987 8.975 1.00 84.12 95 VAL A N 1
ATOM 721 C CA . VAL A 1 95 ? -4.363 5.142 9.845 1.00 84.12 95 VAL A CA 1
ATOM 722 C C . VAL A 1 95 ? -3.839 6.310 9.028 1.00 84.12 95 VAL A C 1
ATOM 724 O O . VAL A 1 95 ? -2.911 6.155 8.239 1.00 84.12 95 VAL A O 1
ATOM 727 N N . SER A 1 96 ? -4.447 7.479 9.187 1.00 83.38 96 SER A N 1
ATOM 728 C CA . SER A 1 96 ? -4.116 8.666 8.406 1.00 83.38 96 SER A CA 1
ATOM 729 C C . SER A 1 96 ? -4.025 9.931 9.249 1.00 83.38 96 SER A C 1
ATOM 731 O O . SER A 1 96 ? -4.555 10.022 10.357 1.00 83.38 96 SER A O 1
ATOM 733 N N . SER A 1 97 ? -3.354 10.938 8.688 1.00 74.44 97 SER A N 1
ATOM 734 C CA . SER A 1 97 ? -3.268 12.293 9.245 1.00 74.44 97 SER A CA 1
ATOM 735 C C . SER A 1 97 ? -2.615 12.382 10.631 1.00 74.44 97 SER A C 1
ATOM 737 O O . SER A 1 97 ? -2.618 13.451 11.239 1.00 74.44 97 SER A O 1
ATOM 739 N N . ALA A 1 98 ? -2.001 11.302 11.124 1.00 69.94 98 ALA A N 1
ATOM 740 C CA . ALA A 1 98 ? -1.171 11.355 12.316 1.00 69.94 98 ALA A CA 1
ATOM 741 C C . ALA A 1 98 ? 0.163 12.047 11.995 1.00 69.94 98 ALA A C 1
ATOM 743 O O . ALA A 1 98 ? 0.719 11.914 10.898 1.00 69.94 98 ALA A O 1
ATOM 744 N N . ARG A 1 99 ? 0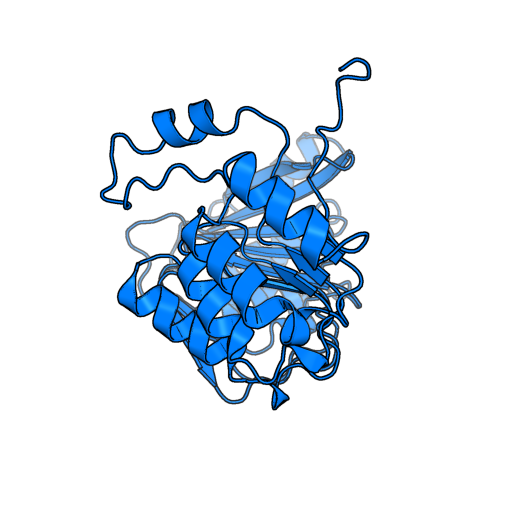.691 12.798 12.965 1.00 70.69 99 ARG A N 1
ATOM 745 C CA . ARG A 1 99 ? 1.995 13.460 12.835 1.00 70.69 99 ARG A CA 1
ATOM 746 C C . ARG A 1 99 ? 3.142 12.450 12.901 1.00 70.69 99 ARG A C 1
ATOM 748 O O . ARG A 1 99 ? 4.008 12.459 12.035 1.00 70.69 99 ARG A O 1
ATOM 755 N N . ILE A 1 100 ? 3.123 11.577 13.904 1.00 70.12 100 ILE A N 1
ATOM 756 C CA . ILE A 1 100 ? 4.054 10.457 14.076 1.00 70.12 100 ILE A CA 1
ATOM 757 C C . ILE A 1 100 ? 3.230 9.230 14.461 1.00 70.12 100 ILE A C 1
ATOM 759 O O . ILE A 1 100 ? 2.263 9.376 15.201 1.00 70.12 100 ILE A O 1
ATOM 763 N N . MET A 1 101 ? 3.587 8.041 13.980 1.00 72.81 101 MET A N 1
ATOM 764 C CA . MET A 1 101 ? 2.947 6.795 14.396 1.00 72.81 101 MET A CA 1
ATOM 765 C C . MET A 1 101 ? 3.956 5.669 14.568 1.00 72.81 101 MET A C 1
ATOM 767 O O . MET A 1 101 ? 4.803 5.494 13.703 1.00 72.81 101 MET A O 1
ATOM 771 N N . THR A 1 102 ? 3.814 4.862 15.620 1.00 75.44 102 THR A N 1
ATOM 772 C CA . THR A 1 102 ? 4.601 3.639 15.813 1.00 75.44 102 THR A CA 1
ATOM 773 C C . THR A 1 102 ? 3.698 2.416 15.697 1.00 75.44 102 THR A C 1
ATOM 775 O O . THR A 1 102 ? 2.649 2.355 16.335 1.00 75.44 102 THR A O 1
ATOM 778 N N . PHE A 1 103 ? 4.094 1.437 14.885 1.00 73.19 103 PHE A N 1
ATOM 779 C CA . PHE A 1 103 ? 3.311 0.228 14.606 1.00 73.19 103 PHE A CA 1
ATOM 780 C C . PHE A 1 103 ? 3.707 -0.992 15.460 1.00 73.19 103 PHE A C 1
ATOM 782 O O . PHE A 1 103 ? 3.476 -2.131 15.055 1.00 73.19 103 PHE A O 1
ATOM 789 N N . ASP A 1 104 ? 4.240 -0.794 16.668 1.00 72.00 104 ASP A N 1
ATOM 790 C CA . ASP A 1 104 ? 4.542 -1.924 17.557 1.00 72.00 104 ASP A CA 1
ATOM 791 C C . ASP A 1 104 ? 3.236 -2.572 18.042 1.00 72.00 104 ASP A C 1
ATOM 793 O O . ASP A 1 104 ? 2.386 -1.919 18.647 1.00 72.00 104 ASP A O 1
ATOM 797 N N . GLY A 1 105 ? 3.063 -3.871 17.796 1.00 58.69 105 GLY A N 1
ATOM 798 C CA . GLY A 1 105 ? 1.922 -4.630 18.321 1.00 58.69 105 GLY A CA 1
ATOM 799 C C . GLY A 1 105 ? 0.621 -4.508 17.524 1.00 58.69 105 GLY A C 1
ATOM 800 O O . GLY A 1 105 ? -0.377 -5.102 17.922 1.00 58.69 105 GLY A O 1
ATOM 801 N N . VAL A 1 106 ? 0.607 -3.824 16.375 1.00 71.50 106 VAL A N 1
ATOM 802 C CA . VAL A 1 106 ? -0.608 -3.686 15.543 1.00 71.50 106 VAL A CA 1
ATOM 803 C C . VAL A 1 106 ? -1.064 -5.006 14.927 1.00 71.50 106 VAL A C 1
ATOM 805 O O . VAL A 1 106 ? -2.259 -5.209 14.726 1.00 71.50 106 VAL A O 1
ATOM 808 N N . ALA A 1 107 ? -0.144 -5.946 14.712 1.00 66.56 107 ALA A N 1
ATOM 809 C CA . ALA A 1 107 ? -0.472 -7.265 14.178 1.00 66.56 107 ALA A CA 1
ATOM 810 C C . ALA A 1 107 ? -1.533 -8.013 15.006 1.00 66.56 107 ALA A C 1
ATOM 812 O O . ALA A 1 107 ? -2.348 -8.730 14.440 1.00 66.56 107 ALA A O 1
ATOM 813 N N . ARG A 1 108 ? -1.595 -7.796 16.330 1.00 71.25 108 ARG A N 1
ATOM 814 C CA . ARG A 1 108 ? -2.577 -8.466 17.206 1.00 71.25 108 ARG A CA 1
ATOM 815 C C . ARG A 1 108 ? -4.024 -8.019 16.965 1.00 71.25 108 ARG A C 1
ATOM 817 O O . ARG A 1 108 ? -4.948 -8.694 17.396 1.00 71.25 108 ARG A O 1
ATOM 824 N N . LEU A 1 109 ? -4.218 -6.856 16.339 1.00 78.31 109 LEU A N 1
ATOM 825 C CA . LEU A 1 109 ? -5.537 -6.311 16.021 1.00 78.31 109 LEU A CA 1
ATOM 826 C C . LEU A 1 109 ? -6.056 -6.769 14.668 1.00 78.31 109 LEU A C 1
ATOM 828 O O . LEU A 1 109 ? -7.214 -6.520 14.343 1.00 78.31 109 LEU A O 1
ATOM 832 N N . CYS A 1 110 ? -5.203 -7.371 13.859 1.00 84.19 110 CYS A N 1
ATOM 833 C CA . CYS A 1 110 ? -5.511 -7.730 12.495 1.00 84.19 110 CYS A CA 1
ATOM 834 C C . CYS A 1 110 ? -5.954 -9.193 12.433 1.00 84.19 110 CYS A C 1
ATOM 836 O O . CYS A 1 110 ? -5.403 -10.054 13.114 1.00 84.19 110 CYS A O 1
ATOM 838 N N . ALA A 1 111 ? -6.987 -9.464 11.639 1.00 84.56 111 ALA A N 1
ATOM 839 C CA . ALA A 1 111 ? -7.388 -10.828 11.322 1.00 84.56 111 ALA A CA 1
ATOM 840 C C . ALA A 1 111 ? -6.344 -11.503 10.412 1.00 84.56 111 ALA A C 1
ATOM 842 O O . ALA A 1 111 ? -5.501 -10.828 9.815 1.00 84.56 111 ALA A O 1
ATOM 843 N N . ASP A 1 112 ? -6.415 -12.831 10.274 1.00 85.12 112 ASP A N 1
ATOM 844 C CA . ASP A 1 112 ? -5.612 -13.524 9.261 1.00 85.12 112 ASP A CA 1
ATOM 845 C C . ASP A 1 112 ? -5.948 -12.997 7.859 1.00 85.12 112 ASP A C 1
ATOM 847 O O . ASP A 1 112 ? -7.114 -12.872 7.486 1.00 85.12 112 ASP A O 1
ATOM 851 N N . GLY A 1 113 ? -4.916 -12.662 7.089 1.00 85.94 113 GLY A N 1
ATOM 852 C CA . GLY A 1 113 ? -5.068 -12.078 5.761 1.00 85.94 113 GLY A CA 1
ATOM 853 C C . GLY A 1 113 ? -5.383 -10.583 5.736 1.00 85.94 113 GLY A C 1
ATOM 854 O O . GLY A 1 113 ? -5.811 -10.077 4.698 1.00 85.94 113 GLY A O 1
ATOM 855 N N . ALA A 1 114 ? -5.180 -9.863 6.838 1.00 90.44 114 ALA A N 1
ATOM 856 C CA . ALA A 1 114 ? -5.549 -8.460 6.932 1.00 90.44 114 ALA A CA 1
ATOM 857 C C . ALA A 1 114 ? -4.757 -7.534 5.998 1.00 90.44 114 ALA A C 1
ATOM 859 O O . ALA A 1 114 ? -3.609 -7.781 5.605 1.00 90.44 114 ALA A O 1
ATOM 860 N N . ARG A 1 115 ? -5.384 -6.388 5.720 1.00 92.19 115 ARG A N 1
ATOM 861 C CA . ARG A 1 115 ? -4.774 -5.236 5.062 1.00 92.19 115 ARG A CA 1
ATOM 862 C C . ARG A 1 115 ? -4.466 -4.133 6.065 1.00 92.19 115 ARG A C 1
ATOM 864 O O . ARG A 1 115 ? -5.367 -3.632 6.737 1.00 92.19 115 ARG A O 1
ATOM 871 N N . LEU A 1 116 ? -3.221 -3.679 6.059 1.00 91.31 116 LEU A N 1
ATOM 872 C CA . LEU A 1 116 ? -2.766 -2.517 6.805 1.00 91.31 116 LEU A CA 1
ATOM 873 C C . LEU A 1 116 ? -2.436 -1.356 5.860 1.00 91.31 116 LEU A C 1
ATOM 875 O O . LEU A 1 116 ? -1.982 -1.569 4.735 1.00 91.31 116 LEU A O 1
ATOM 879 N N . GLY A 1 117 ? -2.642 -0.117 6.300 1.00 90.62 117 GLY A N 1
ATOM 880 C CA . GLY A 1 117 ? -2.065 1.029 5.608 1.00 90.62 117 GLY A CA 1
ATOM 881 C C . GLY A 1 117 ? -1.907 2.278 6.464 1.00 90.62 117 GLY A C 1
ATOM 882 O O . GLY A 1 117 ? -2.586 2.439 7.481 1.00 90.62 117 GLY A O 1
ATOM 883 N N . SER A 1 118 ? -1.007 3.150 6.019 1.00 88.25 118 SER A N 1
ATOM 884 C CA . SER A 1 118 ? -0.642 4.406 6.673 1.00 88.25 118 SER A CA 1
ATOM 885 C C . SER A 1 118 ? -0.621 5.568 5.679 1.00 88.25 118 SER A C 1
ATOM 887 O O . SER A 1 118 ? -0.217 5.411 4.529 1.00 88.25 118 SER A O 1
ATOM 889 N N . ALA A 1 119 ? -1.078 6.743 6.110 1.00 86.94 119 ALA A N 1
ATOM 890 C CA . ALA A 1 119 ? -1.007 7.988 5.346 1.00 86.94 119 ALA A CA 1
ATOM 891 C C . ALA A 1 119 ? -0.694 9.172 6.270 1.00 86.94 119 ALA A C 1
ATOM 893 O O . ALA A 1 119 ? -1.533 10.056 6.478 1.00 86.94 119 ALA A O 1
ATOM 894 N N . ASN A 1 120 ? 0.506 9.156 6.848 1.00 80.69 120 ASN A N 1
ATOM 895 C CA . ASN A 1 120 ? 0.925 10.060 7.914 1.00 80.69 120 ASN A CA 1
ATOM 896 C C . ASN A 1 120 ? 2.089 10.962 7.489 1.00 80.69 120 ASN A C 1
ATOM 898 O O . ASN A 1 120 ? 2.677 10.826 6.411 1.00 80.69 120 ASN A O 1
ATOM 902 N N . TRP A 1 121 ? 2.433 11.910 8.360 1.00 80.75 121 TRP A N 1
ATOM 903 C CA . TRP A 1 121 ? 3.646 12.702 8.183 1.00 80.75 121 TRP A CA 1
ATOM 904 C C . TRP A 1 121 ? 4.901 11.874 8.486 1.00 80.75 121 TRP A C 1
ATOM 906 O O . TRP A 1 121 ? 5.826 11.858 7.677 1.00 80.75 121 TRP A O 1
ATOM 916 N N . ALA A 1 122 ? 4.912 11.129 9.593 1.00 83.19 122 ALA A N 1
ATOM 917 C CA . ALA A 1 122 ? 5.955 10.163 9.909 1.00 83.19 122 ALA A CA 1
ATOM 918 C C . ALA A 1 122 ? 5.375 8.850 10.450 1.00 83.19 122 ALA A C 1
ATOM 920 O O . ALA A 1 122 ? 4.490 8.864 11.304 1.00 83.19 122 ALA A O 1
ATOM 921 N N . THR A 1 123 ? 5.907 7.719 9.989 1.00 86.19 123 THR A N 1
ATOM 922 C CA . THR A 1 123 ? 5.533 6.386 10.476 1.00 86.19 123 THR A CA 1
ATOM 923 C C . THR A 1 123 ? 6.777 5.557 10.816 1.00 86.19 123 THR A C 1
ATOM 925 O O . THR A 1 123 ? 7.759 5.537 10.080 1.00 86.19 123 THR A O 1
ATOM 928 N N . HIS A 1 124 ? 6.737 4.845 11.935 1.00 86.75 124 HIS A N 1
ATOM 929 C CA . HIS A 1 124 ? 7.797 3.997 12.460 1.00 86.75 124 HIS A CA 1
ATOM 930 C C . HIS A 1 124 ? 7.279 2.560 12.567 1.00 86.75 124 HIS A C 1
ATOM 932 O O . HIS A 1 124 ? 6.391 2.267 13.368 1.00 86.75 124 HIS A O 1
ATOM 938 N N . TYR A 1 125 ? 7.827 1.655 11.760 1.00 87.19 125 TYR A N 1
ATOM 939 C CA . TYR A 1 125 ? 7.554 0.222 11.871 1.00 87.19 125 TYR A CA 1
ATOM 940 C C . TYR A 1 125 ? 8.702 -0.463 12.618 1.00 87.19 125 TYR A C 1
ATOM 942 O O . TYR A 1 125 ? 9.874 -0.199 12.325 1.00 87.19 125 TYR A O 1
ATOM 950 N N . ARG A 1 126 ? 8.360 -1.348 13.565 1.00 86.25 126 ARG A N 1
ATOM 951 C CA . ARG A 1 126 ? 9.297 -2.231 14.271 1.00 86.25 126 ARG A CA 1
ATOM 952 C C . ARG A 1 126 ? 8.597 -3.521 14.715 1.00 86.25 126 ARG A C 1
ATOM 954 O O . ARG A 1 126 ? 7.435 -3.501 15.113 1.00 86.25 126 ARG A O 1
ATOM 961 N N . GLY A 1 127 ? 9.318 -4.645 14.674 1.00 86.12 127 GLY A N 1
ATOM 962 C CA . GLY A 1 127 ? 8.847 -5.934 15.189 1.00 86.12 127 GLY A CA 1
ATOM 963 C C . GLY A 1 127 ? 8.270 -6.875 14.128 1.00 86.12 127 GLY A C 1
ATOM 964 O O . GLY A 1 127 ? 8.625 -6.814 12.953 1.00 86.12 127 GLY A O 1
ATOM 965 N N . ASN A 1 128 ? 7.412 -7.803 14.557 1.00 86.00 128 ASN A N 1
ATOM 966 C CA . ASN A 1 128 ? 6.858 -8.856 13.702 1.00 86.00 128 ASN A CA 1
ATOM 967 C C . ASN A 1 128 ? 5.387 -8.585 13.358 1.00 86.00 128 ASN A C 1
ATOM 969 O O . ASN A 1 128 ? 4.584 -8.300 14.249 1.00 86.00 128 ASN A O 1
ATOM 973 N N . PHE A 1 129 ? 5.040 -8.744 12.082 1.00 89.38 129 PHE A N 1
ATOM 974 C CA . PHE A 1 129 ? 3.708 -8.493 11.534 1.00 89.38 129 PHE A CA 1
ATOM 975 C C . PHE A 1 129 ? 3.121 -9.746 10.866 1.00 89.38 129 PHE A C 1
ATOM 977 O O . PHE A 1 129 ? 2.948 -9.768 9.643 1.00 89.38 129 PHE A O 1
ATOM 984 N N . PRO A 1 130 ? 2.824 -10.810 11.638 1.00 87.38 130 PRO A N 1
ATOM 985 C CA . PRO A 1 130 ? 2.114 -11.968 11.105 1.00 87.38 130 PRO A CA 1
ATOM 986 C C . PRO A 1 130 ? 0.708 -11.571 10.648 1.00 87.38 130 PRO A C 1
ATOM 988 O O . PRO A 1 130 ? 0.189 -10.531 11.060 1.00 87.38 130 PRO A O 1
ATOM 991 N N . ALA A 1 131 ? 0.092 -12.405 9.811 1.00 88.88 131 ALA A N 1
ATOM 992 C CA . ALA A 1 131 ? -1.272 -12.239 9.298 1.00 88.88 131 ALA A CA 1
ATOM 993 C C . ALA A 1 131 ? -1.511 -11.049 8.343 1.00 88.88 131 ALA A C 1
ATOM 995 O O . ALA A 1 131 ? -2.512 -11.052 7.624 1.00 88.88 131 ALA A O 1
ATOM 996 N N . ILE A 1 132 ? -0.614 -10.059 8.260 1.00 92.56 132 ILE A N 1
ATOM 997 C CA . ILE A 1 132 ? -0.748 -8.966 7.289 1.00 92.56 132 ILE A CA 1
ATOM 998 C C . ILE A 1 132 ? -0.337 -9.453 5.901 1.00 92.56 132 ILE A C 1
ATOM 1000 O O . ILE A 1 132 ? 0.841 -9.699 5.655 1.00 92.56 132 ILE A O 1
ATOM 1004 N N . ARG A 1 133 ? -1.294 -9.520 4.969 1.00 95.69 133 ARG A N 1
ATOM 1005 C CA . ARG A 1 133 ? -1.035 -9.898 3.566 1.00 95.69 133 ARG A CA 1
ATOM 1006 C C . ARG A 1 133 ? -0.923 -8.710 2.628 1.00 95.69 133 ARG A C 1
ATOM 1008 O O . ARG A 1 133 ? -0.328 -8.830 1.560 1.00 95.69 133 ARG A O 1
ATOM 1015 N N . THR A 1 134 ? -1.478 -7.558 3.001 1.00 95.94 134 THR A N 1
ATOM 1016 C CA . THR A 1 134 ? -1.402 -6.334 2.191 1.00 95.94 134 THR A CA 1
ATOM 1017 C C . THR A 1 134 ? -0.971 -5.141 3.030 1.00 95.94 134 THR A C 1
ATOM 1019 O O . THR A 1 134 ? -1.589 -4.862 4.056 1.00 95.94 134 THR A O 1
ATOM 1022 N N . LEU A 1 135 ? 0.025 -4.396 2.551 1.00 94.69 135 LEU A N 1
ATOM 1023 C CA . LEU A 1 135 ? 0.512 -3.163 3.167 1.00 94.69 135 LEU A CA 1
ATOM 1024 C C . LEU A 1 135 ? 0.450 -2.002 2.163 1.00 94.69 135 LEU A C 1
ATOM 1026 O O . LEU A 1 135 ? 0.928 -2.133 1.040 1.00 94.69 135 LEU A O 1
ATOM 1030 N N . ASP A 1 136 ? -0.152 -0.879 2.554 1.00 93.94 136 ASP A N 1
ATOM 1031 C CA . ASP A 1 136 ? -0.308 0.336 1.736 1.00 93.94 136 ASP A CA 1
ATOM 1032 C C . ASP A 1 136 ? 0.323 1.536 2.459 1.00 93.94 136 ASP A C 1
ATOM 1034 O O . ASP A 1 136 ? -0.234 2.032 3.439 1.00 93.94 136 ASP A O 1
ATOM 1038 N N . LEU A 1 137 ? 1.503 1.968 2.007 1.00 92.88 137 LEU A N 1
ATOM 1039 C CA . LEU A 1 137 ? 2.314 3.008 2.645 1.00 92.88 137 LEU A CA 1
ATOM 1040 C C . LEU A 1 137 ? 2.219 4.319 1.867 1.00 92.88 137 LEU A C 1
ATOM 1042 O O . LEU A 1 137 ? 2.601 4.380 0.696 1.00 92.88 137 LEU A O 1
ATOM 1046 N N . ARG A 1 138 ? 1.742 5.381 2.522 1.00 90.25 138 ARG A N 1
ATOM 1047 C CA . ARG A 1 138 ? 1.526 6.709 1.924 1.00 90.25 138 ARG A CA 1
ATOM 1048 C C . ARG A 1 138 ? 2.080 7.836 2.790 1.00 90.25 138 ARG A C 1
ATOM 1050 O O . ARG A 1 138 ? 1.413 8.848 3.017 1.00 90.25 138 ARG A O 1
ATOM 1057 N N . ASP A 1 139 ? 3.281 7.636 3.311 1.00 87.25 139 ASP A N 1
ATOM 1058 C CA . ASP A 1 139 ? 3.882 8.500 4.324 1.00 87.25 139 ASP A CA 1
ATOM 1059 C C . ASP A 1 139 ? 4.914 9.474 3.738 1.00 87.25 139 ASP A C 1
ATOM 1061 O O . ASP A 1 139 ? 5.561 9.191 2.722 1.00 87.25 139 ASP A O 1
ATOM 1065 N N . ALA A 1 140 ? 5.081 10.632 4.386 1.00 84.25 140 ALA A N 1
ATOM 1066 C CA . ALA A 1 140 ? 6.152 11.568 4.028 1.00 84.25 140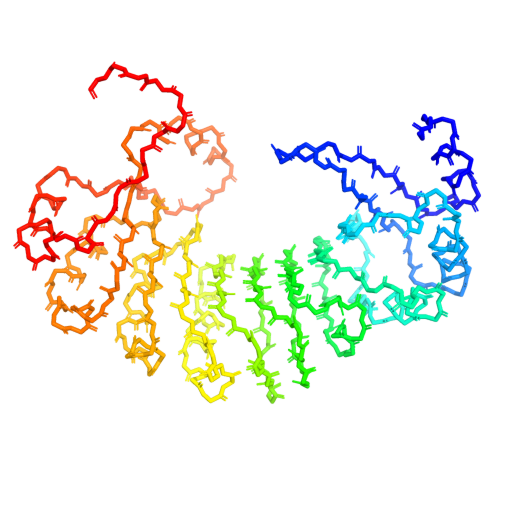 ALA A CA 1
ATOM 1067 C C . ALA A 1 140 ? 7.514 11.105 4.563 1.00 84.25 140 ALA A C 1
ATOM 1069 O O . ALA A 1 140 ? 8.528 11.186 3.869 1.00 84.25 140 ALA A O 1
ATOM 1070 N N . LEU A 1 141 ? 7.526 10.574 5.784 1.00 86.38 141 LEU A N 1
ATOM 1071 C CA . LEU A 1 141 ? 8.682 9.974 6.433 1.00 86.38 141 LEU A CA 1
ATOM 1072 C C . LEU A 1 141 ? 8.323 8.576 6.909 1.00 86.38 141 LEU A C 1
ATOM 1074 O O . LEU A 1 141 ? 7.255 8.357 7.481 1.00 86.38 141 LEU A O 1
ATOM 1078 N N . LEU A 1 142 ? 9.243 7.641 6.722 1.00 88.75 142 LEU A N 1
ATOM 1079 C CA . LEU A 1 142 ? 9.089 6.300 7.243 1.00 88.75 142 LEU A CA 1
ATOM 1080 C C . LEU A 1 142 ? 10.431 5.781 7.747 1.00 88.75 142 LEU A C 1
ATOM 1082 O O . LEU A 1 142 ? 11.431 5.830 7.032 1.00 88.75 142 LEU A O 1
ATOM 1086 N N . SER A 1 143 ? 10.445 5.286 8.983 1.00 86.50 143 SER A N 1
ATOM 1087 C CA . SER A 1 143 ? 11.566 4.508 9.505 1.00 86.50 143 SER A CA 1
ATOM 1088 C C . SER A 1 143 ? 11.197 3.031 9.517 1.00 86.50 143 SER A C 1
ATOM 1090 O O . SER A 1 143 ? 10.136 2.655 10.026 1.00 86.50 143 SER A O 1
ATOM 1092 N N . TRP A 1 144 ? 12.097 2.207 8.997 1.00 82.38 144 TRP A N 1
ATOM 1093 C CA . TRP A 1 144 ? 11.902 0.777 8.811 1.00 82.38 144 TRP A CA 1
ATOM 1094 C C . TRP A 1 144 ? 13.089 0.035 9.419 1.00 82.38 144 TRP A C 1
ATOM 1096 O O . TRP A 1 144 ? 14.157 -0.021 8.811 1.00 82.38 144 TRP A O 1
ATOM 1106 N N . HIS A 1 145 ? 12.928 -0.487 10.636 1.00 77.69 145 HIS A N 1
ATOM 1107 C CA . HIS A 1 145 ? 14.011 -1.152 11.366 1.00 77.69 145 HIS A CA 1
ATOM 1108 C C . HIS A 1 145 ? 13.524 -2.465 11.970 1.00 77.69 145 HIS A C 1
ATOM 1110 O O . HIS A 1 145 ? 12.451 -2.506 12.571 1.00 77.69 145 HIS A O 1
ATOM 1116 N N . ASP A 1 146 ? 14.311 -3.531 11.806 1.00 82.25 146 ASP A N 1
ATOM 1117 C CA . ASP A 1 146 ? 14.083 -4.843 12.429 1.00 82.25 146 ASP A CA 1
ATOM 1118 C C . ASP A 1 146 ? 12.642 -5.361 12.265 1.00 82.25 146 ASP A C 1
ATOM 1120 O O . ASP A 1 146 ? 12.029 -5.887 13.1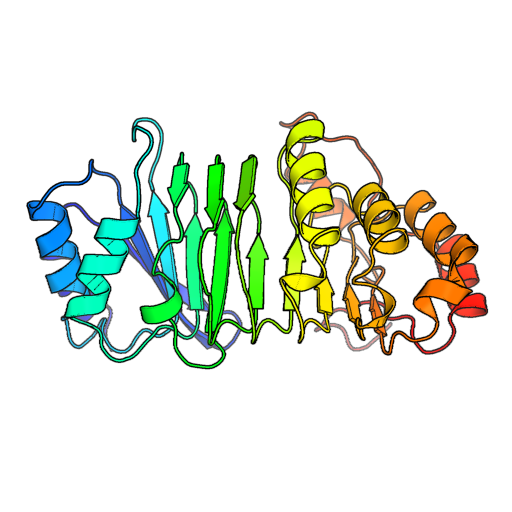97 1.00 82.25 146 ASP A O 1
ATOM 1124 N N . CYS A 1 147 ? 12.073 -5.148 11.075 1.00 86.69 147 CYS A N 1
ATOM 1125 C CA . CYS A 1 147 ? 10.712 -5.549 10.749 1.00 86.69 147 CYS A CA 1
ATOM 1126 C C . CYS A 1 147 ? 10.690 -6.871 9.990 1.00 86.69 147 CYS A C 1
ATOM 1128 O O . CYS A 1 147 ? 11.375 -7.017 8.973 1.00 86.69 147 CYS A O 1
ATOM 1130 N N . VAL A 1 148 ? 9.830 -7.789 10.424 1.00 89.25 148 VAL A N 1
ATOM 1131 C CA . VAL A 1 148 ? 9.573 -9.054 9.727 1.00 89.25 148 VAL A CA 1
ATOM 1132 C C . VAL A 1 148 ? 8.098 -9.131 9.353 1.00 89.25 148 VAL A C 1
ATOM 1134 O O . VAL A 1 148 ? 7.223 -8.922 10.193 1.00 89.25 148 VAL A O 1
ATOM 1137 N N . TRP A 1 149 ? 7.833 -9.437 8.085 1.00 92.94 149 TRP A N 1
ATOM 1138 C CA . TRP A 1 149 ? 6.494 -9.520 7.506 1.00 92.94 149 TRP A CA 1
ATOM 1139 C C . TRP A 1 149 ? 6.318 -10.888 6.836 1.00 92.94 149 TRP A C 1
ATOM 1141 O O . TRP A 1 149 ? 6.377 -11.003 5.608 1.00 92.94 149 TRP A O 1
ATOM 1151 N N . PRO A 1 150 ? 6.161 -11.957 7.636 1.00 93.19 150 PRO A N 1
ATOM 1152 C CA . PRO A 1 150 ? 6.267 -13.329 7.145 1.00 93.19 150 PRO A CA 1
ATOM 1153 C C . PRO A 1 150 ? 5.167 -13.699 6.142 1.00 93.19 150 PRO A C 1
ATOM 1155 O O . PRO A 1 150 ? 5.392 -14.544 5.275 1.00 93.19 150 PRO A O 1
ATOM 1158 N N . ASP A 1 151 ? 4.007 -13.046 6.234 1.00 94.81 151 ASP A N 1
ATOM 1159 C CA . ASP A 1 151 ? 2.823 -13.335 5.423 1.00 94.81 151 ASP A CA 1
ATOM 1160 C C . ASP A 1 151 ? 2.519 -12.258 4.371 1.00 94.81 151 ASP A C 1
ATOM 1162 O O . ASP A 1 151 ? 1.524 -12.374 3.663 1.00 94.81 151 ASP A O 1
ATOM 1166 N N . LEU A 1 152 ? 3.353 -11.220 4.236 1.00 96.31 152 LEU A N 1
ATOM 1167 C CA . LEU A 1 152 ? 3.061 -10.122 3.314 1.00 96.31 152 LEU A CA 1
ATOM 1168 C C . LEU A 1 152 ? 3.177 -10.577 1.858 1.00 96.31 152 LEU A C 1
ATOM 1170 O O . LEU A 1 152 ? 4.247 -10.984 1.412 1.00 96.31 152 LEU A O 1
ATOM 1174 N N . GLU A 1 153 ? 2.080 -10.450 1.113 1.00 97.75 153 GLU A N 1
ATOM 1175 C CA . GLU A 1 153 ? 1.962 -10.867 -0.288 1.00 97.75 153 GLU A CA 1
ATOM 1176 C C . GLU A 1 153 ? 1.942 -9.667 -1.247 1.00 97.75 153 GLU A C 1
ATOM 1178 O O . GLU A 1 153 ? 2.475 -9.768 -2.355 1.00 97.75 153 GLU A O 1
ATOM 1183 N N . SER A 1 154 ? 1.392 -8.525 -0.810 1.00 97.88 154 SER A N 1
ATOM 1184 C CA . SER A 1 154 ? 1.245 -7.300 -1.608 1.00 97.88 154 SER A CA 1
ATOM 1185 C C . SER A 1 154 ? 1.721 -6.050 -0.863 1.00 97.88 154 SER A C 1
ATOM 1187 O O . SER A 1 154 ? 1.270 -5.764 0.247 1.00 97.88 154 SER A O 1
ATOM 1189 N N . LEU A 1 155 ? 2.534 -5.231 -1.534 1.00 97.19 155 LEU A N 1
ATOM 1190 C CA . LEU A 1 155 ? 3.066 -3.967 -1.020 1.00 97.19 155 LEU A CA 1
ATOM 1191 C C . LEU A 1 155 ? 2.761 -2.804 -1.973 1.00 97.19 155 LEU A C 1
ATOM 1193 O O . LEU A 1 155 ? 3.148 -2.829 -3.136 1.00 97.19 155 LEU A O 1
ATOM 1197 N N . ALA A 1 156 ? 2.101 -1.763 -1.475 1.00 95.62 156 ALA A N 1
ATOM 1198 C CA . ALA A 1 156 ? 1.884 -0.501 -2.176 1.00 95.62 156 ALA A CA 1
ATOM 1199 C C . ALA A 1 156 ? 2.768 0.600 -1.575 1.00 95.62 156 ALA A C 1
ATOM 1201 O O . ALA A 1 156 ? 2.696 0.859 -0.374 1.00 95.62 156 ALA A O 1
ATOM 1202 N N . LEU A 1 157 ? 3.573 1.260 -2.413 1.00 94.62 157 LEU A N 1
ATOM 1203 C CA . LEU A 1 157 ? 4.462 2.360 -2.029 1.00 94.62 157 LEU A CA 1
ATOM 1204 C C . LEU A 1 157 ? 4.014 3.657 -2.702 1.00 94.62 157 LEU A C 1
ATOM 1206 O O . LEU A 1 157 ? 4.065 3.772 -3.923 1.00 94.62 157 LEU A O 1
ATOM 1210 N N . SER A 1 158 ? 3.602 4.632 -1.895 1.00 91.38 158 SER A N 1
ATOM 1211 C CA . SER A 1 158 ? 3.141 5.954 -2.340 1.00 91.38 158 SER A CA 1
ATOM 1212 C C . SER A 1 158 ? 3.883 7.059 -1.577 1.00 91.38 158 SER A C 1
ATOM 1214 O O . SER A 1 158 ? 3.268 7.790 -0.791 1.00 91.38 158 SER A O 1
ATOM 1216 N N . PRO A 1 159 ? 5.218 7.157 -1.716 1.00 90.44 159 PRO A N 1
ATOM 1217 C CA . PRO A 1 159 ? 5.993 8.135 -0.972 1.00 90.44 159 PRO A CA 1
ATOM 1218 C C . PRO A 1 159 ? 5.484 9.553 -1.208 1.00 90.44 159 PRO A C 1
ATOM 1220 O O . PRO A 1 159 ? 5.232 9.982 -2.336 1.00 90.44 159 PRO A O 1
ATOM 1223 N N . ARG A 1 160 ? 5.328 10.285 -0.106 1.00 81.69 160 ARG A N 1
ATOM 1224 C CA . ARG A 1 160 ? 5.096 11.729 -0.119 1.00 81.69 160 ARG A CA 1
ATOM 1225 C C . ARG A 1 160 ? 6.439 12.410 0.118 1.00 81.69 160 ARG A C 1
ATOM 1227 O O . ARG A 1 160 ? 7.269 11.862 0.832 1.00 81.69 160 ARG A O 1
ATOM 1234 N N . HIS A 1 161 ? 6.631 13.604 -0.443 1.00 79.44 161 HIS A N 1
ATOM 1235 C CA . HIS A 1 161 ? 7.888 14.364 -0.384 1.00 79.44 161 HIS A CA 1
ATOM 1236 C C . HIS A 1 161 ? 9.041 13.725 -1.185 1.00 79.44 161 HIS A C 1
ATOM 1238 O O . HIS A 1 161 ? 9.425 12.590 -0.942 1.00 79.44 161 HIS A O 1
ATOM 1244 N N . ALA A 1 162 ? 9.662 14.478 -2.098 1.00 75.12 162 ALA A N 1
ATOM 1245 C CA . ALA A 1 162 ? 10.568 13.907 -3.103 1.00 75.12 162 ALA A CA 1
ATOM 1246 C C . ALA A 1 162 ? 11.766 13.163 -2.502 1.00 75.12 162 ALA A C 1
ATOM 1248 O O . ALA A 1 162 ? 11.849 11.942 -2.584 1.00 75.12 162 ALA A O 1
ATOM 1249 N N . GLU A 1 163 ? 12.678 13.885 -1.857 1.00 84.44 163 GLU A N 1
ATOM 1250 C CA . GLU A 1 163 ? 13.938 13.291 -1.407 1.00 84.44 163 GLU A CA 1
ATOM 1251 C C . GLU A 1 163 ? 13.739 12.278 -0.270 1.00 84.44 163 GLU A C 1
ATOM 1253 O O . GLU A 1 163 ? 14.167 11.124 -0.354 1.00 84.44 163 GLU A O 1
ATOM 1258 N N . ARG A 1 164 ? 13.037 12.690 0.791 1.00 85.50 164 ARG A N 1
ATOM 1259 C CA . ARG A 1 164 ? 12.826 11.849 1.976 1.00 85.50 164 ARG A CA 1
ATOM 1260 C C . ARG A 1 164 ? 11.899 10.666 1.698 1.00 85.50 164 ARG A C 1
ATOM 1262 O O . ARG A 1 164 ? 12.179 9.565 2.168 1.00 85.50 164 ARG A O 1
ATOM 1269 N N . GLY A 1 165 ? 10.854 10.879 0.897 1.00 87.06 165 GLY A N 1
ATOM 1270 C CA . GLY A 1 165 ? 9.915 9.844 0.483 1.00 87.06 165 GLY A CA 1
ATOM 1271 C C . GLY A 1 165 ? 10.593 8.742 -0.327 1.00 87.06 165 GLY A C 1
ATOM 1272 O O . GLY A 1 165 ? 10.500 7.559 -0.002 1.00 87.06 165 GLY A O 1
ATOM 1273 N N . LEU A 1 166 ? 11.355 9.131 -1.352 1.00 91.00 166 LEU A N 1
ATOM 1274 C CA . LEU A 1 166 ? 12.119 8.183 -2.163 1.00 91.00 166 LEU A CA 1
ATOM 1275 C C . LEU A 1 166 ? 13.184 7.439 -1.358 1.00 91.00 166 LEU A C 1
ATOM 1277 O O . LEU A 1 166 ? 13.405 6.252 -1.595 1.00 91.00 166 LEU A O 1
ATOM 1281 N N . THR A 1 167 ? 13.828 8.111 -0.402 1.00 93.50 167 THR A N 1
ATOM 1282 C CA . THR A 1 167 ? 14.849 7.490 0.452 1.00 93.50 167 THR A CA 1
ATOM 1283 C C . THR A 1 167 ? 14.274 6.308 1.228 1.00 93.50 167 THR A C 1
ATOM 1285 O O . THR A 1 167 ? 14.838 5.212 1.180 1.00 93.50 167 THR A O 1
ATOM 1288 N N . TRP A 1 168 ? 13.132 6.482 1.902 1.00 93.19 168 TRP A N 1
ATOM 1289 C CA . TRP A 1 168 ? 12.546 5.374 2.654 1.00 93.19 168 TRP A CA 1
ATOM 1290 C C . TRP A 1 168 ? 11.991 4.291 1.724 1.00 93.19 168 TRP A C 1
ATOM 1292 O O . TRP A 1 168 ? 12.157 3.108 2.014 1.00 93.19 168 TRP A O 1
ATOM 1302 N N . ALA A 1 169 ? 11.397 4.656 0.583 1.00 93.88 169 ALA A N 1
ATOM 1303 C CA . ALA A 1 169 ? 10.850 3.677 -0.356 1.00 93.88 169 ALA A CA 1
ATOM 1304 C C . ALA A 1 169 ? 11.949 2.768 -0.932 1.00 93.88 169 ALA A C 1
ATOM 1306 O O . ALA A 1 169 ? 11.769 1.553 -1.018 1.00 93.88 169 ALA A O 1
ATOM 1307 N N . ARG A 1 170 ? 13.124 3.333 -1.238 1.00 94.38 170 ARG A N 1
ATOM 1308 C CA . ARG A 1 170 ? 14.320 2.567 -1.627 1.00 94.38 170 ARG A CA 1
ATOM 1309 C C . ARG A 1 170 ? 14.795 1.641 -0.513 1.00 94.38 170 ARG A C 1
ATOM 1311 O O . ARG A 1 170 ? 15.102 0.487 -0.790 1.00 94.38 170 ARG A O 1
ATOM 1318 N N . SER A 1 171 ? 14.816 2.119 0.732 1.00 92.56 171 SER A N 1
ATOM 1319 C CA . SER A 1 171 ? 15.171 1.292 1.893 1.00 92.56 171 SER A CA 1
ATOM 1320 C C . SER A 1 171 ? 14.233 0.086 2.040 1.00 92.56 171 SER A C 1
ATOM 1322 O O . SER A 1 171 ? 14.692 -1.044 2.190 1.00 92.56 171 SER A O 1
ATOM 1324 N N . VAL A 1 172 ? 12.920 0.297 1.885 1.00 93.44 172 VAL A N 1
ATOM 1325 C CA . VAL A 1 172 ? 11.924 -0.785 1.895 1.00 93.44 172 VAL A CA 1
ATOM 1326 C C . VAL A 1 172 ? 12.167 -1.770 0.748 1.00 93.44 172 VAL A C 1
ATOM 1328 O O . VAL A 1 172 ? 12.185 -2.977 0.974 1.00 93.44 172 VAL A O 1
ATOM 1331 N N . LEU A 1 173 ? 12.416 -1.286 -0.473 1.00 94.25 173 LEU A N 1
ATOM 1332 C CA . LEU A 1 173 ? 12.722 -2.154 -1.615 1.00 94.25 173 LEU A CA 1
ATOM 1333 C C . LEU A 1 173 ? 14.050 -2.914 -1.449 1.00 94.25 173 LEU A C 1
ATOM 1335 O O . LEU A 1 173 ? 14.194 -4.004 -1.997 1.00 94.25 173 LEU A O 1
ATOM 1339 N N . ALA A 1 174 ? 15.015 -2.391 -0.693 1.00 91.19 174 ALA A N 1
ATOM 1340 C CA . ALA A 1 174 ? 16.268 -3.084 -0.394 1.00 91.19 174 ALA A CA 1
ATOM 1341 C C . ALA A 1 174 ? 16.111 -4.177 0.685 1.00 91.19 174 ALA A C 1
ATOM 1343 O O . ALA A 1 174 ? 16.918 -5.108 0.744 1.00 91.19 174 ALA A O 1
ATOM 1344 N N . ALA A 1 175 ? 15.060 -4.112 1.511 1.00 87.94 175 ALA A N 1
ATOM 1345 C CA . ALA A 1 175 ? 14.823 -4.995 2.654 1.00 87.94 175 ALA A CA 1
ATOM 1346 C C . ALA A 1 175 ? 14.256 -6.380 2.267 1.00 87.94 175 ALA A C 1
ATOM 1348 O O . ALA A 1 175 ? 13.255 -6.835 2.816 1.00 87.94 175 ALA A O 1
ATOM 1349 N N . SER A 1 176 ? 14.897 -7.083 1.329 1.00 80.12 176 SER A N 1
ATOM 1350 C CA . SER A 1 176 ? 14.416 -8.380 0.816 1.00 80.12 176 SER A CA 1
ATOM 1351 C C . SER A 1 176 ? 14.153 -9.435 1.902 1.00 80.12 176 SER A C 1
ATOM 1353 O O . SER A 1 176 ? 13.148 -10.143 1.845 1.00 80.12 176 SER A O 1
ATOM 1355 N N . GLY A 1 177 ? 14.992 -9.480 2.944 1.00 83.94 177 GLY A N 1
ATOM 1356 C CA . GLY A 1 177 ? 14.834 -10.397 4.079 1.00 83.94 177 GLY A CA 1
ATOM 1357 C C . GLY A 1 177 ? 13.577 -10.163 4.929 1.00 83.94 177 GLY A C 1
ATOM 1358 O O . GLY A 1 177 ? 13.148 -11.070 5.638 1.00 83.94 177 GLY A O 1
ATOM 1359 N N . SER A 1 178 ? 12.947 -8.987 4.838 1.00 88.56 178 SER A N 1
ATOM 1360 C CA . SER A 1 178 ? 11.714 -8.682 5.571 1.00 88.56 178 SER A CA 1
ATOM 1361 C C . SER A 1 178 ? 10.469 -9.337 4.959 1.00 88.56 178 SER A C 1
ATOM 1363 O O . SER A 1 178 ? 9.451 -9.402 5.646 1.00 88.56 178 SER A O 1
ATOM 1365 N N . PHE A 1 179 ? 10.527 -9.816 3.706 1.00 94.06 179 PHE A N 1
ATOM 1366 C CA . PHE A 1 179 ? 9.342 -10.127 2.893 1.00 94.06 179 PHE A CA 1
ATOM 1367 C C . PHE A 1 179 ? 9.404 -11.477 2.143 1.00 94.06 179 PHE A C 1
ATOM 1369 O O . PHE A 1 179 ? 9.327 -11.512 0.909 1.00 94.06 179 PHE A O 1
ATOM 1376 N N . PRO A 1 180 ? 9.491 -12.622 2.838 1.00 94.62 180 PRO A N 1
ATOM 1377 C CA . PRO A 1 180 ? 9.704 -13.925 2.191 1.00 94.62 180 PRO A CA 1
ATOM 1378 C C . PRO A 1 180 ? 8.571 -14.352 1.234 1.00 94.62 180 PRO A C 1
ATOM 1380 O O . PRO A 1 180 ? 8.781 -15.145 0.308 1.00 94.62 180 PRO A O 1
ATOM 1383 N N . ARG A 1 181 ? 7.353 -13.837 1.436 1.00 96.62 181 ARG A N 1
ATOM 1384 C CA . ARG A 1 181 ? 6.164 -14.186 0.644 1.00 96.62 181 ARG A CA 1
ATOM 1385 C C . ARG A 1 181 ? 5.696 -13.098 -0.314 1.00 96.62 181 ARG A C 1
ATOM 1387 O O . ARG A 1 181 ? 4.702 -13.313 -0.998 1.00 96.62 181 ARG A O 1
ATOM 1394 N N . LEU A 1 182 ? 6.413 -11.983 -0.430 1.00 97.75 182 LEU A N 1
ATOM 1395 C CA . LEU A 1 182 ? 5.968 -10.881 -1.279 1.00 97.75 182 LEU A CA 1
ATOM 1396 C C . LEU A 1 182 ? 5.973 -11.300 -2.750 1.00 97.75 182 LEU A C 1
ATOM 1398 O O . LEU A 1 182 ? 6.980 -11.803 -3.260 1.00 97.75 182 LEU A O 1
ATOM 1402 N N . ARG A 1 183 ? 4.829 -11.110 -3.413 1.00 98.06 183 ARG A N 1
ATOM 1403 C CA . ARG A 1 183 ? 4.609 -11.431 -4.832 1.00 98.06 183 ARG A CA 1
ATOM 1404 C C . ARG A 1 183 ? 4.164 -10.224 -5.645 1.00 98.06 183 ARG A C 1
ATOM 1406 O O . ARG A 1 183 ? 4.340 -10.243 -6.860 1.00 98.06 183 ARG A O 1
ATOM 1413 N N . GLU A 1 184 ? 3.621 -9.193 -5.007 1.00 98.19 184 GLU A N 1
ATOM 1414 C CA . GLU A 1 184 ? 3.101 -8.010 -5.685 1.00 98.19 184 GLU A CA 1
ATOM 1415 C C . GLU A 1 184 ? 3.681 -6.720 -5.104 1.00 98.19 184 GLU A C 1
ATOM 1417 O O . GLU A 1 184 ? 3.646 -6.495 -3.893 1.00 98.19 184 GLU A O 1
ATOM 1422 N N . VAL A 1 185 ? 4.178 -5.850 -5.984 1.00 97.69 185 VAL A N 1
ATOM 1423 C CA . VAL A 1 185 ? 4.569 -4.478 -5.641 1.00 97.69 185 VAL A CA 1
ATOM 1424 C C . VAL A 1 185 ? 3.805 -3.493 -6.515 1.00 97.69 185 VAL A C 1
ATOM 1426 O O . VAL A 1 185 ? 3.650 -3.702 -7.717 1.00 97.69 185 VAL A O 1
ATOM 1429 N N . ARG A 1 186 ? 3.330 -2.406 -5.907 1.00 95.50 186 ARG A N 1
ATOM 1430 C CA . ARG A 1 186 ? 2.511 -1.390 -6.566 1.00 95.50 186 ARG A CA 1
ATOM 1431 C C . ARG A 1 186 ? 3.024 0.012 -6.270 1.00 95.50 186 ARG A C 1
ATOM 1433 O O . ARG A 1 186 ? 3.294 0.328 -5.112 1.00 95.50 186 ARG A O 1
ATOM 1440 N N . PHE A 1 187 ? 3.066 0.868 -7.283 1.00 92.81 187 PHE A N 1
ATOM 1441 C CA . PHE A 1 187 ? 3.420 2.287 -7.180 1.00 92.81 187 PHE A CA 1
ATOM 1442 C C . PHE A 1 187 ? 2.223 3.122 -7.642 1.00 92.81 187 PHE A C 1
ATOM 1444 O O . PHE A 1 187 ? 2.205 3.575 -8.784 1.00 92.81 187 PHE A O 1
ATOM 1451 N N . PRO A 1 188 ? 1.177 3.278 -6.814 1.00 83.44 188 PRO A N 1
ATOM 1452 C CA . PRO A 1 188 ? -0.080 3.869 -7.266 1.00 83.44 188 PRO A CA 1
ATOM 1453 C C . PRO A 1 188 ? -0.003 5.389 -7.463 1.00 83.44 188 PRO A C 1
ATOM 1455 O O . PRO A 1 188 ? -0.853 5.944 -8.159 1.00 83.44 188 PRO A O 1
ATOM 1458 N N . GLU A 1 189 ? 0.949 6.063 -6.812 1.00 82.69 189 GLU A N 1
ATOM 1459 C CA . GLU A 1 189 ? 1.049 7.522 -6.766 1.00 82.69 189 GLU A CA 1
ATOM 1460 C C . GLU A 1 189 ? 2.512 7.953 -6.595 1.00 82.69 189 GLU A C 1
ATOM 1462 O O . GLU A 1 189 ? 3.234 7.364 -5.792 1.00 82.69 189 GLU A O 1
ATOM 1467 N N . ASN A 1 190 ? 2.886 9.032 -7.287 1.00 81.00 190 ASN A N 1
ATOM 1468 C CA . ASN A 1 190 ? 4.172 9.732 -7.257 1.00 81.00 190 ASN A CA 1
ATOM 1469 C C . ASN A 1 190 ? 5.414 8.892 -7.614 1.00 81.00 190 ASN A C 1
ATOM 1471 O O . ASN A 1 190 ? 5.530 7.711 -7.294 1.00 81.00 190 ASN A O 1
ATOM 1475 N N . TYR A 1 191 ? 6.393 9.555 -8.234 1.00 86.38 191 TYR A N 1
ATOM 1476 C CA . TYR A 1 191 ? 7.760 9.058 -8.443 1.00 86.38 191 TYR A CA 1
ATOM 1477 C C . TYR A 1 191 ? 7.880 7.653 -9.062 1.00 86.38 191 TYR A C 1
ATOM 1479 O O . TYR A 1 191 ? 8.814 6.913 -8.744 1.00 86.38 191 TYR A O 1
ATOM 1487 N N . GLY A 1 192 ? 6.931 7.232 -9.905 1.00 89.12 192 GLY A N 1
ATOM 1488 C CA . GLY A 1 192 ? 6.933 5.859 -10.406 1.00 89.12 192 GLY A CA 1
ATOM 1489 C C . GLY A 1 192 ? 8.164 5.533 -11.249 1.00 89.12 192 GLY A C 1
ATOM 1490 O O . GLY A 1 192 ? 8.654 4.415 -11.150 1.00 89.12 192 GLY A O 1
ATOM 1491 N N . ASP A 1 193 ? 8.728 6.486 -12.000 1.00 91.88 193 ASP A N 1
ATOM 1492 C CA . ASP A 1 193 ? 9.973 6.272 -12.756 1.00 91.88 193 ASP A CA 1
ATOM 1493 C C . ASP A 1 193 ? 11.155 5.966 -11.820 1.00 91.88 193 ASP A C 1
ATOM 1495 O O . ASP A 1 193 ? 11.911 5.018 -12.042 1.00 91.88 193 ASP A O 1
ATOM 1499 N N . GLU A 1 194 ? 11.307 6.738 -10.740 1.00 94.31 194 GLU A N 1
ATOM 1500 C CA . GLU A 1 194 ? 12.350 6.530 -9.735 1.00 94.31 194 GLU A CA 1
ATOM 1501 C C . GLU A 1 194 ? 12.144 5.236 -8.939 1.00 94.31 194 GLU A C 1
ATOM 1503 O O . GLU A 1 194 ? 13.120 4.566 -8.592 1.00 94.31 194 GLU A O 1
ATOM 1508 N N . LEU A 1 195 ? 10.891 4.878 -8.646 1.00 94.44 195 LEU A N 1
ATOM 1509 C CA . LEU A 1 195 ? 10.549 3.632 -7.962 1.00 94.44 195 LEU A CA 1
ATOM 1510 C C . LEU A 1 195 ? 10.747 2.412 -8.865 1.00 94.44 195 LEU A C 1
ATOM 1512 O O . LEU A 1 195 ? 11.211 1.384 -8.382 1.00 94.44 195 LEU A O 1
ATOM 1516 N N . VAL A 1 196 ? 10.480 2.523 -10.170 1.00 95.75 196 VAL A N 1
ATOM 1517 C CA . VAL A 1 196 ? 10.831 1.494 -11.161 1.00 95.75 196 VAL A CA 1
ATOM 1518 C C . VAL A 1 196 ? 12.339 1.302 -11.211 1.00 95.75 196 VAL A C 1
ATOM 1520 O O . VAL A 1 196 ? 12.790 0.164 -11.131 1.00 95.75 196 VAL A O 1
ATOM 1523 N N . ALA A 1 197 ? 13.126 2.379 -11.280 1.00 96.81 197 ALA A N 1
ATOM 1524 C CA . ALA A 1 197 ? 14.586 2.276 -11.251 1.00 96.81 197 ALA A CA 1
ATOM 1525 C C . ALA A 1 197 ? 15.077 1.554 -9.980 1.00 96.81 197 ALA A C 1
ATOM 1527 O O . ALA A 1 197 ? 15.848 0.600 -10.062 1.00 96.81 197 ALA A O 1
ATOM 1528 N N . ALA A 1 198 ? 14.554 1.942 -8.812 1.00 96.75 198 ALA A N 1
ATOM 1529 C CA . ALA A 1 198 ? 14.888 1.301 -7.541 1.00 96.75 198 ALA A CA 1
ATOM 1530 C C . ALA A 1 198 ? 14.450 -0.174 -7.475 1.00 96.75 198 ALA A C 1
ATOM 1532 O O . ALA A 1 198 ? 15.173 -1.016 -6.947 1.00 96.75 198 ALA A O 1
ATOM 1533 N N . LEU A 1 199 ? 13.272 -0.505 -8.012 1.00 97.44 199 LEU A N 1
ATOM 1534 C CA . LEU A 1 199 ? 12.777 -1.877 -8.070 1.00 97.44 199 LEU A CA 1
ATOM 1535 C C . LEU A 1 199 ? 13.631 -2.739 -8.991 1.00 97.44 199 LEU A C 1
ATOM 1537 O O . LEU A 1 199 ? 13.913 -3.886 -8.652 1.00 97.44 199 LEU A O 1
ATOM 1541 N N . LEU A 1 200 ? 14.048 -2.196 -10.136 1.00 97.38 200 LEU A N 1
ATOM 1542 C CA . LEU A 1 200 ? 14.948 -2.894 -11.036 1.00 97.38 200 LEU A CA 1
ATOM 1543 C C . LEU A 1 200 ? 16.218 -3.273 -10.285 1.00 97.38 200 LEU A C 1
ATOM 1545 O O . LEU A 1 200 ? 16.628 -4.410 -10.389 1.00 97.38 200 LEU A O 1
ATOM 1549 N N . GLU A 1 201 ? 16.788 -2.419 -9.442 1.00 96.44 201 GLU A N 1
ATOM 1550 C CA . GLU A 1 201 ? 17.971 -2.745 -8.628 1.00 96.44 201 GLU A CA 1
ATOM 1551 C C . GLU A 1 201 ? 17.695 -3.663 -7.419 1.00 96.44 201 GLU A C 1
ATOM 1553 O O . GLU A 1 201 ? 18.627 -4.227 -6.848 1.00 96.44 201 GLU A O 1
ATOM 1558 N N . SER A 1 202 ? 16.432 -3.862 -7.044 1.00 96.56 202 SER A N 1
ATOM 1559 C CA . SER A 1 202 ? 16.048 -4.565 -5.820 1.00 96.56 202 SER A CA 1
ATOM 1560 C C . SER A 1 202 ? 16.239 -6.086 -5.892 1.00 96.56 202 SER A C 1
ATOM 1562 O O . SER A 1 202 ? 15.867 -6.754 -6.860 1.00 96.56 202 SER A O 1
ATOM 1564 N N . ALA A 1 203 ? 16.708 -6.660 -4.780 1.00 93.88 203 ALA A N 1
ATOM 1565 C CA . ALA A 1 203 ? 16.740 -8.105 -4.553 1.00 93.88 203 ALA A CA 1
ATOM 1566 C C . ALA A 1 203 ? 15.342 -8.739 -4.384 1.00 93.88 203 ALA A C 1
ATOM 1568 O O . ALA A 1 203 ? 15.225 -9.961 -4.399 1.00 93.88 203 ALA A O 1
ATOM 1569 N N . LEU A 1 204 ? 14.278 -7.937 -4.241 1.00 95.25 204 LEU A N 1
ATOM 1570 C CA . LEU A 1 204 ? 12.897 -8.427 -4.233 1.00 95.25 204 LEU A CA 1
ATOM 1571 C C . LEU A 1 204 ? 12.412 -8.812 -5.628 1.00 95.25 204 LEU A C 1
ATOM 1573 O O . LEU A 1 204 ? 11.546 -9.672 -5.743 1.00 95.25 204 LEU A O 1
ATOM 1577 N N . LEU A 1 205 ? 12.941 -8.197 -6.688 1.00 96.88 205 LEU A N 1
ATOM 1578 C CA . LEU A 1 205 ? 12.401 -8.370 -8.035 1.00 96.88 205 LEU A CA 1
ATOM 1579 C C . LEU A 1 205 ? 12.279 -9.848 -8.473 1.00 96.88 205 LEU A C 1
ATOM 1581 O O . LEU A 1 205 ? 11.200 -10.210 -8.945 1.00 96.88 205 LEU A O 1
ATOM 1585 N N . PRO A 1 206 ? 13.278 -10.734 -8.266 1.00 96.19 206 PRO A N 1
ATOM 1586 C CA . PRO A 1 206 ? 13.206 -12.130 -8.716 1.00 96.19 206 PRO A CA 1
ATOM 1587 C C . PRO A 1 206 ? 12.071 -12.966 -8.104 1.00 96.19 206 PRO A C 1
ATOM 1589 O O . PRO A 1 206 ? 11.682 -13.976 -8.683 1.00 96.19 206 PRO A O 1
ATOM 1592 N N . GLN A 1 207 ? 11.539 -12.579 -6.939 1.00 96.38 207 GLN A N 1
ATOM 1593 C CA . GLN A 1 207 ? 10.423 -13.289 -6.292 1.00 96.38 207 GLN A CA 1
ATOM 1594 C C . GLN A 1 207 ? 9.048 -12.691 -6.613 1.00 96.38 207 GLN A C 1
ATOM 1596 O O . GLN A 1 207 ? 8.024 -13.309 -6.301 1.00 96.38 207 GLN A O 1
ATOM 1601 N N . LEU A 1 208 ? 9.006 -11.496 -7.209 1.00 98.06 208 LEU A N 1
ATOM 1602 C CA . LEU A 1 208 ? 7.750 -10.875 -7.605 1.00 98.06 208 LEU A CA 1
ATOM 1603 C C . LEU A 1 208 ? 7.128 -11.625 -8.782 1.00 98.06 208 LEU A C 1
ATOM 1605 O O . LEU A 1 208 ? 7.809 -12.169 -9.646 1.00 98.06 208 LEU A O 1
ATOM 1609 N N . ARG A 1 209 ? 5.801 -11.626 -8.795 1.00 98.12 209 ARG A N 1
ATOM 1610 C CA . ARG A 1 209 ? 4.954 -12.117 -9.883 1.00 98.12 209 ARG A CA 1
ATOM 1611 C C . ARG A 1 209 ? 4.186 -10.984 -10.538 1.00 98.12 209 ARG A C 1
ATOM 1613 O O . ARG A 1 209 ? 3.864 -11.069 -11.717 1.00 98.12 209 ARG A O 1
ATOM 1620 N N . ARG A 1 210 ? 3.902 -9.924 -9.781 1.00 97.94 210 ARG A N 1
ATOM 1621 C CA . ARG A 1 210 ? 3.122 -8.784 -10.245 1.00 97.94 210 ARG A CA 1
ATOM 1622 C C . ARG A 1 210 ? 3.795 -7.473 -9.889 1.00 97.94 210 ARG A C 1
ATOM 1624 O O . ARG A 1 210 ? 4.220 -7.270 -8.751 1.00 97.94 210 ARG A O 1
ATOM 1631 N N . VAL A 1 211 ? 3.841 -6.576 -10.862 1.00 97.50 211 VAL A N 1
ATOM 1632 C CA . VAL A 1 211 ? 4.254 -5.188 -10.662 1.00 97.50 211 VAL A CA 1
ATOM 1633 C C . VAL A 1 211 ? 3.180 -4.280 -11.245 1.00 97.50 211 VAL A C 1
ATOM 1635 O O . VAL A 1 211 ? 2.823 -4.409 -12.416 1.00 97.50 211 VAL A O 1
ATOM 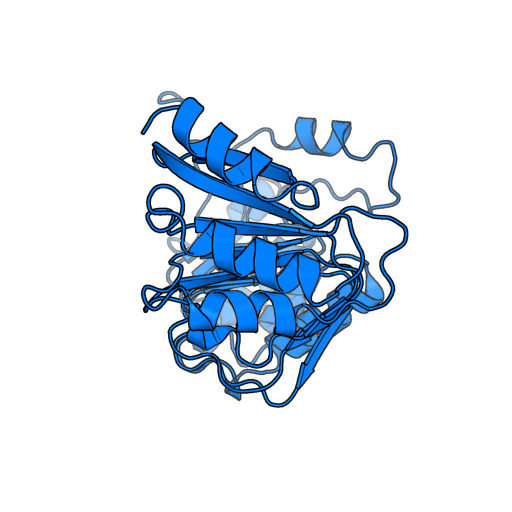1638 N N . ASP A 1 212 ? 2.651 -3.373 -10.426 1.00 94.44 212 ASP A N 1
ATOM 1639 C CA . ASP A 1 212 ? 1.623 -2.411 -10.826 1.00 94.44 212 ASP A CA 1
ATOM 1640 C C . ASP A 1 212 ? 2.148 -0.980 -10.726 1.00 94.44 212 ASP A C 1
ATOM 1642 O O . ASP A 1 212 ? 2.249 -0.409 -9.643 1.00 94.44 212 ASP A O 1
ATOM 1646 N N . VAL A 1 213 ? 2.464 -0.394 -11.875 1.00 91.56 213 VAL A N 1
ATOM 1647 C CA . VAL A 1 213 ? 2.886 1.005 -12.026 1.00 91.56 213 VAL A CA 1
ATOM 1648 C C . VAL A 1 213 ? 1.875 1.806 -12.847 1.00 91.56 213 VAL A C 1
ATOM 1650 O O . VAL A 1 213 ? 2.208 2.813 -13.474 1.00 91.56 213 VAL A O 1
ATOM 1653 N N . THR A 1 214 ? 0.622 1.339 -12.854 1.00 85.88 214 THR A N 1
ATOM 1654 C CA . THR A 1 214 ? -0.477 1.931 -13.615 1.00 85.88 214 THR A CA 1
ATOM 1655 C C . THR A 1 214 ? -0.613 3.419 -13.316 1.00 85.88 214 THR A C 1
ATOM 1657 O O . THR A 1 214 ? -0.859 3.809 -12.177 1.00 85.88 214 THR A O 1
ATOM 1660 N N . ASP A 1 215 ? -0.536 4.236 -14.370 1.00 77.75 215 ASP A N 1
ATOM 1661 C CA . ASP A 1 215 ? -0.709 5.693 -14.321 1.00 77.75 215 ASP A CA 1
ATOM 1662 C C . ASP A 1 215 ? 0.305 6.420 -13.420 1.00 77.75 215 ASP A C 1
ATOM 1664 O O . ASP A 1 215 ? 0.006 7.509 -12.928 1.00 77.75 215 ASP A O 1
ATOM 1668 N N . ASN A 1 216 ? 1.481 5.828 -13.181 1.00 83.12 216 ASN A N 1
ATOM 1669 C CA . ASN A 1 216 ? 2.509 6.438 -12.336 1.00 83.12 216 ASN A CA 1
ATOM 1670 C C . ASN A 1 216 ? 3.900 6.522 -12.988 1.00 83.12 216 ASN A C 1
ATOM 1672 O O . ASN A 1 216 ? 4.831 7.025 -12.367 1.00 83.12 216 ASN A O 1
ATOM 1676 N N . ILE A 1 217 ? 4.053 6.061 -14.233 1.00 88.00 217 ILE A N 1
ATOM 1677 C CA . ILE A 1 217 ? 5.314 6.150 -14.985 1.00 88.00 217 ILE A CA 1
ATOM 1678 C C . ILE A 1 217 ? 5.160 6.991 -16.251 1.00 88.00 217 ILE A C 1
ATOM 1680 O O . ILE A 1 217 ? 4.066 7.119 -16.804 1.00 88.00 217 ILE A O 1
ATOM 1684 N N . THR A 1 218 ? 6.275 7.543 -16.715 1.00 87.44 218 THR A N 1
ATOM 1685 C CA . THR A 1 218 ? 6.384 8.255 -17.992 1.00 87.44 218 THR A CA 1
ATOM 1686 C C . THR A 1 218 ? 7.076 7.384 -19.046 1.00 87.44 218 THR A C 1
ATOM 1688 O O . THR A 1 218 ? 7.449 6.234 -18.794 1.00 87.44 218 THR A O 1
ATOM 1691 N N . ASP A 1 219 ? 7.317 7.946 -20.231 1.00 88.06 219 ASP A N 1
ATOM 1692 C CA . ASP A 1 219 ? 8.167 7.341 -21.263 1.00 88.06 219 ASP A CA 1
ATOM 1693 C C . ASP A 1 219 ? 9.569 6.971 -20.750 1.00 88.06 219 ASP A C 1
ATOM 1695 O O . ASP A 1 219 ? 10.153 5.995 -21.220 1.00 88.06 219 ASP A O 1
ATOM 1699 N N . ARG A 1 220 ? 10.099 7.692 -19.752 1.00 91.31 220 ARG A N 1
ATOM 1700 C CA . ARG A 1 220 ? 11.374 7.347 -19.111 1.00 91.31 220 ARG A CA 1
ATOM 1701 C C . ARG A 1 220 ? 11.267 6.039 -18.327 1.00 91.31 220 ARG A C 1
ATOM 1703 O O . ARG A 1 220 ? 12.120 5.170 -18.488 1.00 91.31 220 ARG A O 1
ATOM 1710 N N . GLY A 1 221 ? 10.234 5.872 -17.502 1.00 92.44 221 GLY A N 1
ATOM 1711 C CA . GLY A 1 221 ? 9.982 4.612 -16.798 1.00 92.44 221 GLY A CA 1
ATOM 1712 C C . GLY A 1 221 ? 9.725 3.456 -17.765 1.00 92.44 221 GLY A C 1
ATOM 1713 O O . GLY A 1 221 ? 10.244 2.357 -17.575 1.00 92.44 221 GLY A O 1
ATOM 1714 N N . ALA A 1 222 ? 8.999 3.716 -18.856 1.00 92.56 222 ALA A N 1
ATOM 1715 C CA . ALA A 1 222 ? 8.784 2.737 -19.918 1.00 92.56 222 ALA A CA 1
ATOM 1716 C C . ALA A 1 222 ? 10.093 2.324 -20.609 1.00 92.56 222 ALA A C 1
ATOM 1718 O O . ALA A 1 222 ? 10.309 1.137 -20.854 1.00 92.56 222 ALA A O 1
ATOM 1719 N N . GLN A 1 223 ? 10.985 3.279 -20.878 1.00 95.12 223 GLN A N 1
ATOM 1720 C CA . GLN A 1 223 ? 12.316 2.998 -21.404 1.00 95.12 223 GLN A CA 1
ATOM 1721 C C . GLN A 1 223 ? 13.128 2.117 -20.449 1.00 95.12 223 GLN A C 1
ATOM 1723 O O . GLN A 1 223 ? 13.677 1.112 -20.886 1.00 95.12 223 GLN A O 1
ATOM 1728 N N . LEU A 1 224 ? 13.150 2.428 -19.149 1.00 96.75 224 LEU A N 1
ATOM 1729 C CA . LEU A 1 224 ? 13.855 1.611 -18.152 1.00 96.75 224 LEU A CA 1
ATOM 1730 C C . LEU A 1 224 ? 13.356 0.158 -18.142 1.00 96.75 224 LEU A C 1
ATOM 1732 O O . LEU A 1 224 ? 14.156 -0.775 -18.139 1.00 96.75 224 LEU A O 1
ATOM 1736 N N . LEU A 1 225 ? 12.037 -0.046 -18.181 1.00 96.44 225 LEU A N 1
ATOM 1737 C CA . LEU A 1 225 ? 11.445 -1.386 -18.249 1.00 96.44 225 LEU A CA 1
ATOM 1738 C C . LEU A 1 225 ? 11.819 -2.125 -19.538 1.00 96.44 225 LEU A C 1
ATOM 1740 O O . LEU A 1 225 ? 12.031 -3.334 -19.513 1.00 96.44 225 LEU A O 1
ATOM 1744 N N . HIS A 1 226 ? 11.905 -1.411 -20.660 1.00 96.56 226 HIS A N 1
ATOM 1745 C CA . HIS A 1 226 ? 12.324 -1.983 -21.935 1.00 96.56 226 HIS A CA 1
ATOM 1746 C C . HIS A 1 226 ? 13.801 -2.402 -21.908 1.00 96.56 226 HIS A C 1
ATOM 1748 O O . HIS A 1 226 ? 14.130 -3.530 -22.277 1.00 96.56 226 HIS A O 1
ATOM 1754 N N . ASP A 1 227 ? 14.678 -1.517 -21.438 1.00 97.88 227 ASP A N 1
ATOM 1755 C CA . ASP A 1 227 ? 16.129 -1.725 -21.417 1.00 97.88 227 ASP A CA 1
ATOM 1756 C C . ASP A 1 227 ? 16.533 -2.824 -20.417 1.00 97.88 227 ASP A C 1
ATOM 1758 O O . ASP A 1 227 ? 17.527 -3.521 -20.617 1.00 97.88 227 ASP A O 1
ATOM 1762 N N . HIS A 1 228 ? 15.716 -3.045 -19.383 1.00 97.81 228 HIS A N 1
ATOM 17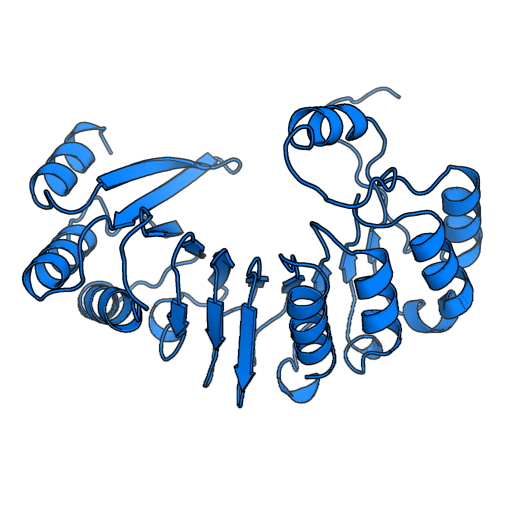63 C CA . HIS A 1 228 ? 15.886 -4.109 -18.391 1.00 97.81 228 HIS A CA 1
ATOM 1764 C C . HIS A 1 228 ? 14.844 -5.232 -18.506 1.00 97.81 228 HIS A C 1
ATOM 1766 O O . HIS A 1 228 ? 14.584 -5.930 -17.524 1.00 97.81 228 HIS A O 1
ATOM 1772 N N . ALA A 1 229 ? 14.269 -5.441 -19.694 1.00 96.50 229 ALA A N 1
ATOM 1773 C CA . ALA A 1 229 ? 13.209 -6.424 -19.928 1.00 96.50 229 ALA A CA 1
ATOM 1774 C C . ALA A 1 229 ? 13.540 -7.830 -19.400 1.00 96.50 229 ALA A C 1
ATOM 1776 O O . ALA A 1 229 ? 12.684 -8.493 -18.820 1.00 96.50 229 ALA A O 1
ATOM 1777 N N . ASP A 1 230 ? 14.793 -8.263 -19.533 1.00 96.56 230 ASP A N 1
ATOM 1778 C CA . ASP A 1 230 ? 15.225 -9.600 -19.112 1.00 96.56 230 ASP A CA 1
ATOM 1779 C C . ASP A 1 230 ? 15.110 -9.792 -17.591 1.00 96.56 230 ASP A C 1
ATOM 1781 O O . ASP A 1 230 ? 14.877 -10.901 -17.116 1.00 96.56 230 ASP A O 1
ATOM 1785 N N . ARG A 1 231 ? 15.208 -8.705 -16.813 1.00 96.88 231 ARG A N 1
ATOM 1786 C CA . ARG A 1 231 ? 15.072 -8.734 -15.348 1.00 96.88 231 ARG A CA 1
ATOM 1787 C C . ARG A 1 231 ? 13.629 -8.835 -14.876 1.00 96.88 231 ARG A C 1
ATOM 1789 O O . ARG A 1 231 ? 13.407 -9.194 -13.726 1.00 96.88 231 ARG A O 1
ATOM 1796 N N . VAL A 1 232 ? 12.674 -8.465 -15.724 1.00 96.88 232 VAL A N 1
ATOM 1797 C CA . VAL A 1 232 ? 11.234 -8.499 -15.429 1.00 96.88 232 VAL A CA 1
ATOM 1798 C C . VAL A 1 232 ? 10.518 -9.607 -16.203 1.00 96.88 232 VAL A C 1
ATOM 1800 O O . VAL A 1 232 ? 9.310 -9.769 -16.064 1.00 96.88 232 VAL A O 1
ATOM 1803 N N . ALA A 1 233 ? 11.250 -10.392 -16.999 1.00 94.88 233 ALA A N 1
ATOM 1804 C CA . ALA A 1 233 ? 10.683 -11.392 -17.896 1.00 94.88 233 ALA A CA 1
ATOM 1805 C C . ALA A 1 233 ? 9.976 -12.551 -17.171 1.00 94.88 233 ALA A C 1
ATOM 1807 O O . ALA A 1 233 ? 9.162 -13.247 -17.772 1.00 94.88 233 ALA A O 1
ATOM 1808 N N . HIS A 1 234 ? 10.286 -12.768 -15.889 1.00 96.06 234 HIS A N 1
ATOM 1809 C CA . HIS A 1 234 ? 9.664 -13.791 -15.044 1.00 96.06 234 HIS A CA 1
ATOM 1810 C C . HIS A 1 234 ? 8.343 -13.348 -14.403 1.00 96.06 234 HIS A C 1
ATOM 1812 O O . HIS A 1 234 ? 7.702 -14.167 -13.741 1.00 96.06 234 HIS A O 1
ATOM 1818 N N . LEU A 1 235 ? 7.961 -12.072 -14.535 1.00 97.81 235 LEU A N 1
ATOM 1819 C CA . LEU A 1 235 ? 6.698 -11.573 -14.003 1.00 97.81 235 LEU A CA 1
ATOM 1820 C C . LEU A 1 235 ? 5.521 -12.198 -14.760 1.00 97.81 235 LEU A C 1
ATOM 1822 O O . LEU A 1 235 ? 5.525 -12.290 -15.987 1.00 97.81 235 LEU A O 1
ATOM 1826 N N . ASP A 1 236 ? 4.473 -12.548 -14.022 1.00 97.06 236 ASP A N 1
ATOM 1827 C CA . ASP A 1 236 ? 3.207 -12.988 -14.603 1.00 97.06 236 ASP A CA 1
ATOM 1828 C C . ASP A 1 236 ? 2.445 -11.779 -15.172 1.00 97.06 236 ASP A C 1
ATOM 1830 O O . ASP A 1 236 ? 1.792 -11.865 -16.217 1.00 97.06 236 ASP A O 1
ATOM 1834 N N . GLU A 1 237 ? 2.523 -10.633 -14.481 1.00 96.50 237 GLU A N 1
ATOM 1835 C CA . GLU A 1 237 ? 1.829 -9.407 -14.867 1.00 96.50 237 GLU A CA 1
ATOM 1836 C C . GLU A 1 237 ? 2.657 -8.144 -14.585 1.00 96.50 237 GLU A C 1
ATOM 1838 O O . GLU A 1 237 ? 3.136 -7.918 -13.472 1.00 96.50 237 GLU A O 1
ATOM 1843 N N . LEU A 1 238 ? 2.735 -7.266 -15.586 1.00 95.06 238 LEU A N 1
ATOM 1844 C CA . LEU A 1 238 ? 3.274 -5.914 -15.464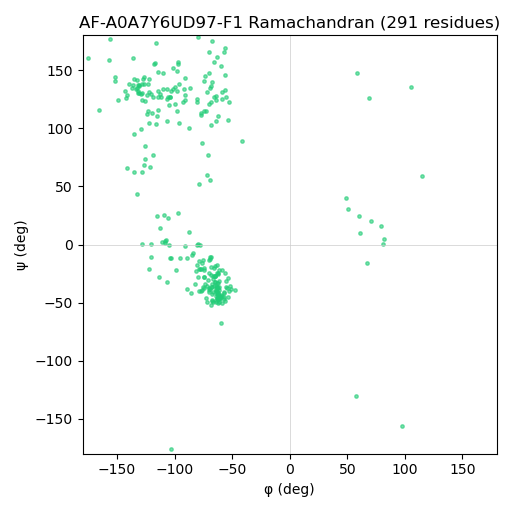 1.00 95.06 238 LEU A CA 1
ATOM 1845 C C . LEU A 1 238 ? 2.223 -4.905 -15.931 1.00 95.06 238 LEU A C 1
ATOM 1847 O O . LEU A 1 238 ? 1.898 -4.844 -17.117 1.00 95.06 238 LEU A O 1
ATOM 1851 N N . TRP A 1 239 ? 1.692 -4.106 -15.010 1.00 92.25 239 TRP A N 1
ATOM 1852 C CA . TRP A 1 239 ? 0.659 -3.114 -15.298 1.00 92.25 239 TRP A CA 1
ATOM 1853 C C . TRP A 1 239 ? 1.277 -1.724 -15.426 1.00 92.25 239 TRP A C 1
ATOM 1855 O O . TRP A 1 239 ? 1.896 -1.255 -14.478 1.00 92.25 239 TRP A O 1
ATOM 1865 N N . ILE A 1 240 ? 1.116 -1.061 -16.576 1.00 84.94 240 ILE A N 1
ATOM 1866 C CA . ILE A 1 240 ? 1.822 0.209 -16.864 1.00 84.94 240 ILE A CA 1
ATOM 1867 C C . ILE A 1 240 ? 0.923 1.415 -17.150 1.00 84.94 240 ILE A C 1
ATOM 1869 O O . ILE A 1 240 ? 1.408 2.541 -17.194 1.00 84.94 240 ILE A O 1
ATOM 1873 N N . GLY A 1 241 ? -0.383 1.230 -17.346 1.00 72.69 241 GLY A N 1
ATOM 1874 C CA . GLY A 1 241 ? -1.260 2.354 -17.674 1.00 72.69 241 GLY A CA 1
ATOM 1875 C C . GLY A 1 241 ? -2.734 2.000 -17.751 1.00 72.69 241 GLY A C 1
ATOM 1876 O O . GLY A 1 241 ? -3.106 0.833 -17.897 1.00 72.69 241 GLY A O 1
ATOM 1877 N N . SER A 1 242 ? -3.577 3.021 -17.645 1.00 62.22 242 SER A N 1
ATOM 1878 C CA . SER A 1 242 ? -4.994 2.966 -17.983 1.00 62.22 242 SER A CA 1
ATOM 1879 C C . SER A 1 242 ? -5.210 3.353 -19.443 1.00 62.22 242 SER A C 1
ATOM 1881 O O . SER A 1 242 ? -4.549 4.236 -19.986 1.00 62.22 242 SER A O 1
ATOM 1883 N N . THR A 1 243 ? -6.154 2.695 -20.110 1.00 48.47 243 THR A N 1
ATOM 1884 C CA . THR A 1 243 ? -6.604 3.140 -21.431 1.00 48.47 243 THR A CA 1
ATOM 1885 C C . THR A 1 243 ? -7.524 4.354 -21.246 1.00 48.47 243 THR A C 1
ATOM 1887 O O . THR A 1 243 ? -8.738 4.198 -21.112 1.00 48.47 243 THR A O 1
ATOM 1890 N N . GLY A 1 244 ? -6.950 5.560 -21.192 1.00 44.91 244 GLY A N 1
ATOM 1891 C CA . GLY A 1 244 ? -7.671 6.828 -21.352 1.00 44.91 244 GLY A CA 1
ATOM 1892 C C . GLY A 1 244 ? -7.933 7.678 -20.091 1.00 44.91 244 GLY A C 1
ATOM 1893 O O . GLY A 1 244 ? -8.447 7.227 -19.071 1.00 44.91 244 GLY A O 1
ATOM 1894 N N . HIS A 1 245 ? -7.690 8.986 -20.247 1.00 42.97 245 HIS A N 1
ATOM 1895 C CA . HIS A 1 245 ? -8.337 10.118 -19.556 1.00 42.97 245 HIS A CA 1
ATOM 1896 C C . HIS A 1 245 ? -8.084 10.415 -18.060 1.00 42.97 245 HIS A C 1
ATOM 1898 O O . HIS A 1 245 ? -8.814 11.235 -17.495 1.00 42.97 245 HIS A O 1
ATOM 1904 N N . ARG A 1 246 ? -7.007 9.946 -17.414 1.00 47.62 246 ARG A N 1
ATOM 1905 C CA . ARG A 1 246 ? -6.620 10.518 -16.095 1.00 47.62 246 ARG A CA 1
ATOM 1906 C C . ARG A 1 246 ? -6.098 11.961 -16.137 1.00 47.62 246 ARG A C 1
ATOM 1908 O O . ARG A 1 246 ? -6.036 12.613 -15.095 1.00 47.62 246 ARG A O 1
ATOM 1915 N N . ARG A 1 247 ? -5.836 12.497 -17.334 1.00 47.09 247 ARG A N 1
ATOM 1916 C CA . ARG A 1 247 ? -5.383 13.876 -17.580 1.00 47.09 247 ARG A CA 1
ATOM 1917 C C . ARG A 1 247 ? -6.197 14.946 -16.824 1.00 47.09 247 ARG A C 1
ATOM 1919 O O . ARG A 1 247 ? -5.607 15.851 -16.253 1.00 47.09 247 ARG A O 1
ATOM 1926 N N . ARG A 1 248 ? -7.528 14.806 -16.712 1.00 42.09 248 ARG A N 1
ATOM 1927 C CA . ARG A 1 248 ? -8.398 15.848 -16.117 1.00 42.09 248 ARG A CA 1
ATOM 1928 C C . ARG A 1 248 ? -8.437 15.893 -14.583 1.00 42.09 248 ARG A C 1
ATOM 1930 O O . ARG A 1 248 ? -8.691 16.957 -14.031 1.00 42.09 248 ARG A O 1
ATOM 1937 N N . TYR A 1 249 ? -8.212 14.776 -13.885 1.00 42.75 249 TYR A N 1
ATOM 1938 C CA . TYR A 1 249 ? -8.268 14.757 -12.411 1.00 42.75 249 TYR A CA 1
ATOM 1939 C C . TYR A 1 249 ? -6.981 15.332 -11.796 1.00 42.75 249 TYR A C 1
ATOM 1941 O O . TYR A 1 249 ? -7.037 16.130 -10.862 1.00 42.75 249 TYR A O 1
ATOM 1949 N N . PHE A 1 250 ? -5.826 15.006 -12.389 1.00 48.03 250 PHE A N 1
ATOM 1950 C CA . PHE A 1 250 ? -4.530 15.564 -11.990 1.00 48.03 250 PHE A CA 1
ATOM 1951 C C . PHE A 1 250 ? -4.400 17.060 -12.324 1.00 48.03 250 PHE A C 1
ATOM 1953 O O . PHE A 1 250 ? -3.867 17.817 -11.518 1.00 48.03 250 PHE A O 1
ATOM 1960 N N . GLU A 1 251 ? -4.958 17.519 -13.450 1.00 45.06 251 GLU A N 1
ATOM 1961 C CA . GLU A 1 251 ? -4.997 18.949 -13.806 1.00 45.06 251 GLU A CA 1
ATOM 1962 C C . GLU A 1 251 ? -5.825 19.804 -12.816 1.00 45.06 251 GLU A C 1
ATOM 1964 O O . GLU A 1 251 ? -5.569 21.003 -12.690 1.00 45.06 251 GLU A O 1
ATOM 1969 N N . HIS A 1 252 ? -6.792 19.216 -12.093 1.00 41.41 252 HIS A N 1
ATOM 1970 C CA . HIS A 1 252 ? -7.648 19.935 -11.136 1.00 41.41 252 HIS A CA 1
ATOM 1971 C C . HIS A 1 252 ? -7.059 19.994 -9.713 1.00 41.41 25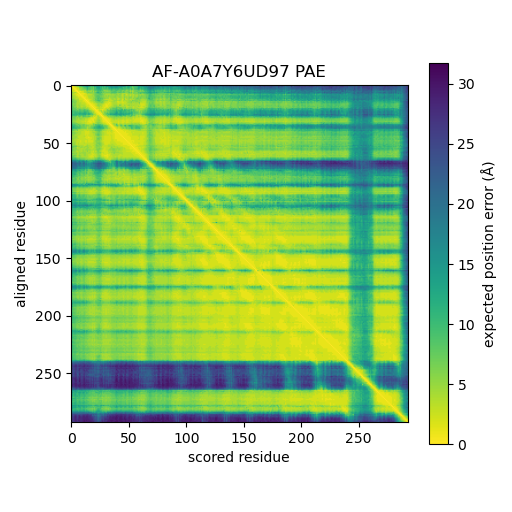2 HIS A C 1
ATOM 1973 O O . HIS A 1 252 ? -7.140 21.036 -9.071 1.00 41.41 252 HIS A O 1
ATOM 1979 N N . MET A 1 253 ? -6.417 18.918 -9.239 1.00 42.50 253 MET A N 1
ATOM 1980 C CA . MET A 1 253 ? -5.830 18.839 -7.886 1.00 42.50 253 MET A CA 1
ATOM 1981 C C . MET A 1 253 ? -4.476 19.563 -7.741 1.00 42.50 253 MET A C 1
ATOM 1983 O O . MET A 1 253 ? -4.085 19.913 -6.631 1.00 42.50 253 MET A O 1
ATOM 1987 N N . HIS A 1 254 ? -3.748 19.812 -8.837 1.00 47.19 254 HIS A N 1
ATOM 1988 C CA . HIS A 1 254 ? -2.367 20.324 -8.798 1.00 47.19 254 HIS A CA 1
ATOM 1989 C C . HIS A 1 254 ? -2.198 21.801 -9.187 1.00 47.19 254 HIS A C 1
ATOM 1991 O O . HIS A 1 254 ? -1.099 22.228 -9.537 1.00 47.19 254 HIS A O 1
ATOM 1997 N N . ARG A 1 255 ? -3.251 22.625 -9.085 1.00 44.38 255 ARG A N 1
ATOM 1998 C CA . ARG A 1 255 ? -3.083 24.091 -9.153 1.00 44.38 255 ARG A CA 1
ATOM 1999 C C . ARG A 1 255 ? -2.386 24.685 -7.919 1.00 44.38 255 ARG A C 1
ATOM 2001 O O . ARG A 1 255 ? -1.938 25.821 -8.002 1.00 44.38 255 ARG A O 1
ATOM 2008 N N . GLU A 1 256 ? -2.244 23.930 -6.826 1.00 39.19 256 GLU A N 1
ATOM 2009 C CA . GLU A 1 256 ? -1.769 24.454 -5.531 1.00 39.19 256 GLU A CA 1
ATOM 2010 C C . GLU A 1 256 ? -0.481 23.805 -4.980 1.00 39.19 256 GLU A C 1
ATOM 2012 O O . GLU A 1 256 ? -0.017 24.201 -3.916 1.00 39.19 256 GLU A O 1
ATOM 2017 N N . THR A 1 257 ? 0.144 22.835 -5.664 1.00 40.53 257 THR A N 1
ATOM 2018 C CA . THR A 1 257 ? 1.364 22.167 -5.155 1.00 40.53 257 THR A CA 1
ATOM 2019 C C . THR A 1 257 ? 2.439 21.971 -6.230 1.00 40.53 257 THR A C 1
ATOM 2021 O O . THR A 1 257 ? 2.146 21.530 -7.339 1.00 40.53 257 THR A O 1
ATOM 2024 N N . GLU A 1 258 ? 3.695 22.290 -5.887 1.00 37.19 258 GLU A N 1
ATOM 2025 C CA . GLU A 1 258 ? 4.914 22.157 -6.710 1.00 37.19 258 GLU A CA 1
ATOM 2026 C C . GLU A 1 258 ? 5.320 20.685 -6.960 1.00 37.19 258 GLU A C 1
ATOM 2028 O O . GLU A 1 258 ? 6.436 20.267 -6.656 1.00 37.19 258 GLU A O 1
ATOM 2033 N N . TYR A 1 259 ? 4.426 19.858 -7.506 1.00 42.50 259 TYR A N 1
ATOM 2034 C CA . TYR A 1 259 ? 4.796 18.518 -7.970 1.00 42.50 259 TYR A CA 1
ATOM 2035 C C . TYR A 1 259 ? 5.197 18.561 -9.454 1.00 42.50 259 TYR A C 1
ATOM 2037 O O . TYR A 1 259 ? 4.502 19.193 -10.259 1.00 42.50 259 TYR A O 1
ATOM 2045 N N . PRO A 1 260 ? 6.322 17.928 -9.845 1.00 42.50 260 PRO A N 1
ATOM 2046 C CA . PRO A 1 260 ? 6.809 17.976 -11.214 1.00 42.50 260 PRO A CA 1
ATOM 2047 C C . PRO A 1 260 ? 5.771 17.414 -12.190 1.00 42.50 260 PRO A C 1
ATOM 2049 O O . PRO A 1 260 ? 5.280 16.294 -12.067 1.00 42.50 260 PRO A O 1
ATOM 2052 N N . ARG A 1 261 ? 5.452 18.259 -13.171 1.00 44.12 261 ARG A N 1
ATOM 2053 C CA . ARG A 1 261 ? 4.505 18.050 -14.265 1.00 44.12 261 ARG A CA 1
ATOM 2054 C C . ARG A 1 261 ? 5.063 17.038 -15.269 1.00 44.12 261 ARG A C 1
ATOM 2056 O O . ARG A 1 261 ? 5.540 17.422 -16.331 1.00 44.12 261 ARG A O 1
ATOM 2063 N N . GLY A 1 262 ? 5.021 15.753 -14.945 1.00 41.09 262 GLY A N 1
ATOM 2064 C CA . GLY A 1 262 ? 5.120 14.696 -15.946 1.00 41.09 262 GLY A CA 1
ATOM 2065 C C . GLY A 1 262 ? 3.713 14.319 -16.382 1.00 41.09 262 GLY A C 1
ATOM 2066 O O . GLY A 1 262 ? 2.891 13.964 -15.544 1.00 41.09 262 GLY A O 1
ATOM 2067 N N . THR A 1 263 ? 3.394 14.403 -17.670 1.00 46.94 263 THR A N 1
ATOM 2068 C CA . THR A 1 263 ? 2.250 13.666 -18.219 1.00 46.94 263 THR A CA 1
ATOM 2069 C C . THR A 1 263 ? 2.418 12.195 -17.834 1.00 46.94 263 THR A C 1
ATOM 2071 O O . THR A 1 263 ? 3.324 11.534 -18.333 1.00 46.94 263 THR A O 1
ATOM 2074 N N . LEU A 1 264 ? 1.593 11.727 -16.891 1.00 57.75 264 LEU A N 1
ATOM 2075 C CA . LEU A 1 264 ? 1.546 10.359 -16.361 1.00 57.75 264 LEU A CA 1
ATOM 2076 C C . LEU A 1 264 ? 0.963 9.404 -17.412 1.00 57.75 264 LEU A C 1
ATOM 2078 O O . LEU A 1 264 ? -0.115 8.840 -17.232 1.00 57.75 264 LEU A O 1
ATOM 2082 N N . GLU A 1 265 ? 1.611 9.309 -18.566 1.00 66.75 265 GLU A N 1
ATOM 2083 C CA . GLU A 1 265 ? 1.154 8.471 -19.662 1.00 66.75 265 GLU A CA 1
ATOM 2084 C C . GLU A 1 265 ? 2.354 7.958 -20.454 1.00 66.75 265 GLU A C 1
ATOM 2086 O O . GLU A 1 265 ? 3.177 8.732 -20.943 1.00 66.75 265 GLU A O 1
ATOM 2091 N N . VAL A 1 266 ? 2.436 6.634 -20.580 1.00 73.06 266 VAL A N 1
ATOM 2092 C CA . VAL A 1 266 ? 3.338 5.976 -21.524 1.00 73.06 266 VAL A CA 1
ATOM 2093 C C . VAL A 1 266 ? 2.771 6.193 -22.921 1.00 73.06 266 VAL A C 1
ATOM 2095 O O . VAL A 1 266 ? 1.691 5.693 -23.242 1.00 73.06 266 VAL A O 1
ATOM 2098 N N . GLY A 1 267 ? 3.493 6.926 -23.762 1.00 78.69 267 GLY A N 1
ATOM 2099 C CA . GLY A 1 267 ? 3.066 7.218 -25.121 1.00 78.69 267 GLY A CA 1
ATOM 2100 C C . GLY A 1 267 ? 2.873 5.946 -25.953 1.00 78.69 267 GLY A C 1
ATOM 2101 O O . GLY A 1 267 ? 3.536 4.927 -25.743 1.00 78.69 267 GLY A O 1
ATOM 2102 N N . ASN A 1 268 ? 2.000 6.008 -26.965 1.00 82.31 268 ASN A N 1
ATOM 2103 C CA . ASN A 1 268 ? 1.669 4.863 -27.831 1.00 82.31 268 ASN A CA 1
ATOM 2104 C C . ASN A 1 268 ? 2.902 4.162 -28.430 1.00 82.31 268 ASN A C 1
ATOM 2106 O O . ASN A 1 268 ? 2.908 2.937 -28.580 1.00 82.31 268 ASN A O 1
ATOM 2110 N N . ALA A 1 269 ? 3.951 4.922 -28.759 1.00 85.81 269 ALA A N 1
ATOM 2111 C CA . ALA A 1 269 ? 5.204 4.376 -29.273 1.00 85.81 269 ALA A CA 1
ATOM 2112 C C . ALA A 1 269 ? 5.900 3.478 -28.238 1.00 85.81 269 ALA A C 1
ATOM 2114 O O . ALA A 1 269 ? 6.269 2.345 -28.551 1.00 85.81 269 ALA A O 1
ATOM 2115 N N . TRP A 1 270 ? 6.027 3.944 -26.994 1.00 89.50 270 TRP A N 1
ATOM 2116 C CA . TRP A 1 270 ? 6.617 3.164 -25.909 1.00 89.50 270 TRP A CA 1
ATOM 2117 C C . TRP A 1 270 ? 5.730 2.005 -25.472 1.00 89.50 270 TRP A C 1
ATOM 2119 O O . TRP A 1 270 ? 6.238 0.901 -25.286 1.00 89.50 270 TRP A O 1
ATOM 2129 N N . ALA A 1 271 ? 4.411 2.196 -25.421 1.00 86.19 271 ALA A N 1
ATOM 2130 C CA . ALA A 1 271 ? 3.472 1.108 -25.170 1.00 86.19 271 ALA A CA 1
ATOM 2131 C C . ALA A 1 271 ? 3.625 -0.014 -26.213 1.00 86.19 271 ALA A C 1
ATOM 2133 O O . ALA A 1 271 ? 3.631 -1.193 -25.863 1.00 86.19 271 ALA A O 1
ATOM 2134 N N . SER A 1 272 ? 3.813 0.341 -27.489 1.00 87.62 272 SER A N 1
ATOM 2135 C CA . SER A 1 272 ? 4.041 -0.626 -28.572 1.00 87.62 272 SER A CA 1
ATOM 2136 C C . SER A 1 272 ? 5.385 -1.347 -28.436 1.00 87.62 272 SER A C 1
ATOM 2138 O O . SER A 1 272 ? 5.434 -2.566 -28.587 1.00 87.62 272 SER A O 1
ATOM 2140 N N . ARG A 1 273 ? 6.464 -0.629 -28.091 1.00 92.38 273 ARG A N 1
ATOM 2141 C CA . ARG A 1 273 ? 7.788 -1.228 -27.835 1.00 92.38 273 ARG A CA 1
ATOM 2142 C C . ARG A 1 273 ? 7.759 -2.200 -26.660 1.00 92.38 273 ARG A C 1
ATOM 2144 O O . ARG A 1 273 ? 8.260 -3.313 -26.777 1.00 92.38 273 ARG A O 1
ATOM 2151 N N . LEU A 1 274 ? 7.121 -1.816 -25.555 1.00 91.88 274 LEU A N 1
ATOM 2152 C CA . LEU A 1 274 ? 6.957 -2.690 -24.396 1.00 91.88 274 LEU A CA 1
ATOM 2153 C C . LEU A 1 274 ? 6.112 -3.919 -24.728 1.00 91.88 274 LEU A C 1
ATOM 2155 O O . LEU A 1 274 ? 6.485 -5.014 -24.330 1.00 91.88 274 LEU A O 1
ATOM 2159 N N . ARG A 1 275 ? 5.029 -3.784 -25.507 1.00 91.38 275 ARG A N 1
ATOM 2160 C CA . ARG A 1 275 ? 4.261 -4.949 -25.987 1.00 91.38 275 ARG A CA 1
ATOM 2161 C C . ARG A 1 275 ? 5.116 -5.884 -26.835 1.00 91.38 275 ARG A C 1
ATOM 2163 O O . ARG A 1 275 ? 5.052 -7.089 -26.638 1.00 91.38 275 ARG A O 1
ATOM 2170 N N . ALA A 1 276 ? 5.920 -5.345 -27.749 1.00 92.62 276 ALA A N 1
ATOM 2171 C CA . ALA A 1 276 ? 6.802 -6.155 -28.584 1.00 92.62 276 ALA A CA 1
ATOM 2172 C C . ALA A 1 276 ? 7.876 -6.883 -27.758 1.00 92.62 276 ALA A C 1
ATOM 2174 O O . ALA A 1 276 ? 8.224 -8.017 -28.077 1.00 92.62 276 ALA A O 1
ATOM 2175 N N . ARG A 1 277 ? 8.387 -6.247 -26.695 1.00 94.69 277 ARG A N 1
ATOM 2176 C CA . ARG A 1 277 ? 9.476 -6.792 -25.872 1.00 94.69 277 ARG A CA 1
ATOM 2177 C C . ARG A 1 277 ? 9.007 -7.730 -24.756 1.00 94.69 277 ARG A C 1
ATOM 2179 O O . ARG A 1 277 ? 9.650 -8.744 -24.521 1.00 94.69 277 ARG A O 1
ATOM 2186 N N . LEU A 1 278 ? 7.920 -7.387 -24.068 1.00 93.12 278 LEU A N 1
ATOM 2187 C CA . LEU A 1 278 ? 7.410 -8.090 -22.882 1.00 93.12 278 LEU A CA 1
ATOM 2188 C C . LEU A 1 278 ? 6.191 -8.972 -23.193 1.00 93.12 278 LEU A C 1
ATOM 2190 O O . LEU A 1 278 ? 5.778 -9.791 -22.375 1.00 93.12 278 LEU A O 1
ATOM 2194 N N . GLY A 1 279 ? 5.606 -8.828 -24.382 1.00 92.06 279 GLY A N 1
ATOM 2195 C CA . GLY A 1 279 ? 4.548 -9.700 -24.873 1.00 92.06 279 GLY A CA 1
ATOM 2196 C C . GLY A 1 279 ? 3.334 -9.753 -23.949 1.00 92.06 279 GLY A C 1
ATOM 2197 O O . GLY A 1 279 ? 2.779 -8.733 -23.532 1.00 92.06 279 GLY A O 1
ATOM 2198 N N . SER A 1 280 ? 2.907 -10.976 -23.642 1.00 88.94 280 SER A N 1
ATOM 2199 C CA . SER A 1 280 ? 1.663 -11.266 -22.935 1.00 88.94 280 SER A CA 1
ATOM 2200 C C . SER A 1 280 ? 1.709 -11.037 -21.427 1.00 88.94 280 SER A C 1
ATOM 2202 O O . SER A 1 280 ? 0.680 -11.269 -20.799 1.00 88.94 280 SER A O 1
ATOM 2204 N N . MET A 1 281 ? 2.819 -10.607 -20.817 1.00 93.44 281 MET A N 1
ATOM 2205 C CA . MET A 1 281 ? 2.818 -10.204 -19.394 1.00 93.44 281 MET A CA 1
ATOM 2206 C C . MET A 1 281 ? 2.305 -8.771 -19.207 1.00 93.44 281 MET A C 1
ATOM 2208 O O . MET A 1 281 ? 1.829 -8.405 -18.134 1.00 93.44 281 MET A O 1
ATOM 2212 N N . LEU A 1 282 ? 2.381 -7.945 -20.256 1.00 91.31 282 LEU A N 1
ATOM 2213 C CA . LEU A 1 282 ? 2.014 -6.541 -20.166 1.00 91.31 282 LEU A CA 1
ATOM 2214 C C . LEU A 1 282 ? 0.493 -6.389 -20.046 1.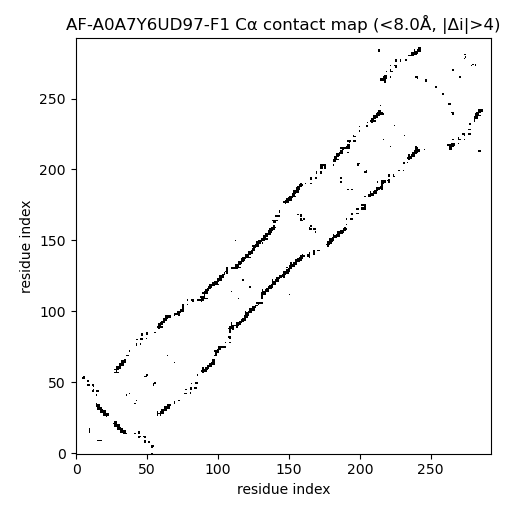00 91.31 282 LEU A C 1
ATOM 2216 O O . LEU A 1 282 ? -0.281 -6.978 -20.809 1.00 91.31 282 LEU A O 1
ATOM 2220 N N . ARG A 1 283 ? 0.052 -5.594 -19.076 1.00 89.12 283 ARG A N 1
ATOM 2221 C CA . ARG A 1 283 ? -1.355 -5.308 -18.795 1.00 89.12 283 ARG A CA 1
ATOM 2222 C C . ARG A 1 283 ? -1.603 -3.810 -18.864 1.00 89.12 283 ARG A C 1
ATOM 2224 O O . ARG A 1 283 ? -0.794 -2.991 -18.430 1.00 89.12 283 ARG A O 1
ATOM 2231 N N . PHE A 1 284 ? -2.772 -3.472 -19.390 1.00 80.75 284 PHE A N 1
ATOM 2232 C CA . PHE A 1 284 ? -3.318 -2.125 -19.361 1.00 80.75 284 PHE A CA 1
ATOM 2233 C C . PHE A 1 284 ? -4.662 -2.207 -18.656 1.00 80.75 284 PHE A C 1
ATOM 2235 O O . PHE A 1 284 ? -5.482 -3.075 -18.967 1.00 80.75 284 PHE A O 1
ATOM 2242 N N . LYS A 1 285 ? -4.889 -1.328 -17.685 1.00 69.81 285 LYS A N 1
ATOM 2243 C CA . LYS A 1 285 ? -6.141 -1.291 -16.944 1.00 69.81 285 LYS A CA 1
ATOM 2244 C C . LYS A 1 285 ? -7.254 -0.819 -17.872 1.00 69.81 285 LYS A C 1
ATOM 2246 O O . LYS A 1 285 ? -7.378 0.373 -18.151 1.00 69.81 285 LYS A O 1
ATOM 2251 N N . GLN A 1 286 ? -8.069 -1.767 -18.325 1.00 54.69 286 GLN A N 1
ATOM 2252 C CA . GLN A 1 286 ? -9.329 -1.480 -19.000 1.00 54.69 286 GLN A CA 1
ATOM 2253 C C . GLN A 1 286 ? -10.318 -0.902 -17.984 1.00 54.69 286 GLN A C 1
ATOM 2255 O O . GLN A 1 286 ? -10.445 -1.384 -16.851 1.00 54.69 286 GLN A O 1
ATOM 2260 N N . ARG A 1 287 ? -11.017 0.169 -18.363 1.00 46.88 287 ARG A N 1
ATOM 2261 C CA . ARG A 1 287 ? -12.046 0.775 -17.517 1.00 46.88 287 ARG A CA 1
ATOM 2262 C C . ARG A 1 287 ? -13.180 -0.242 -17.333 1.00 46.88 287 ARG A C 1
ATOM 2264 O O . ARG A 1 287 ? -13.775 -0.682 -18.310 1.00 46.88 287 ARG A O 1
ATOM 2271 N N . ARG A 1 288 ? -13.538 -0.588 -16.090 1.00 40.53 288 ARG A N 1
ATOM 2272 C CA . ARG A 1 288 ? -14.852 -1.202 -15.829 1.00 40.53 288 ARG A CA 1
ATOM 2273 C C . ARG A 1 288 ? -15.914 -0.155 -16.186 1.00 40.53 288 ARG A C 1
ATOM 2275 O O . ARG A 1 288 ? -16.047 0.830 -15.465 1.00 40.53 288 ARG A O 1
ATOM 2282 N N . GLY A 1 289 ? -16.603 -0.351 -17.312 1.00 38.00 289 GLY A N 1
ATOM 2283 C CA . GLY A 1 289 ? -17.739 0.472 -17.743 1.00 38.00 289 GLY A CA 1
ATOM 2284 C C . GLY A 1 289 ? -17.529 1.279 -19.029 1.00 38.00 289 GLY A C 1
ATOM 2285 O O . GLY A 1 289 ? -17.628 2.500 -18.988 1.00 38.00 289 GLY A O 1
ATOM 2286 N N . HIS A 1 290 ? -17.242 0.611 -20.147 1.00 29.92 290 HIS A N 1
ATOM 2287 C CA . HIS A 1 290 ? -17.829 0.907 -21.465 1.00 29.92 290 HIS A CA 1
ATOM 2288 C C . HIS A 1 290 ? -17.531 -0.287 -22.392 1.00 29.92 290 HIS A C 1
ATOM 2290 O O . HIS A 1 290 ? -16.356 -0.567 -22.609 1.00 29.92 290 HIS A O 1
ATOM 2296 N N . PRO A 1 291 ? -18.545 -1.033 -22.868 1.00 26.72 291 PRO A N 1
ATOM 2297 C CA . PRO A 1 291 ? -18.328 -2.272 -23.616 1.00 26.72 291 PRO A CA 1
ATOM 2298 C C . PRO A 1 291 ? -17.986 -2.087 -25.102 1.00 26.72 291 PRO A C 1
ATOM 2300 O O . PRO A 1 291 ? -17.729 -3.089 -25.750 1.00 26.72 291 PRO A O 1
ATOM 2303 N N . ASP A 1 292 ? -17.911 -0.865 -25.632 1.00 31.48 292 ASP A N 1
ATOM 2304 C CA . ASP A 1 292 ? -17.628 -0.640 -27.054 1.00 31.48 292 ASP A CA 1
ATOM 2305 C C . ASP A 1 292 ? -16.597 0.480 -27.241 1.00 31.48 292 ASP A C 1
ATOM 2307 O O . ASP A 1 292 ? -16.972 1.652 -27.237 1.00 31.48 292 ASP A O 1
ATOM 2311 N N . LEU A 1 293 ? -15.316 0.104 -27.365 1.00 32.22 293 LEU A N 1
ATOM 2312 C CA . LEU A 1 293 ? -14.263 0.738 -28.181 1.00 32.22 293 LEU A CA 1
ATOM 2313 C C . LEU A 1 293 ? -13.110 -0.256 -28.391 1.00 32.22 293 LEU A C 1
ATOM 2315 O O . LEU A 1 293 ? -12.600 -0.787 -27.377 1.00 32.22 293 LEU A O 1
#

Foldseek 3Di:
DDPVLVVVLCVLQVQWDWDWDQDPVRDIEIEIEHADEDDVSNLVSLLSSCLRPVNLPHQHYEYEYDDDDHDQHECVSSQVSNLVRHQPAHLEYEYEAHAEYECPPNLSRHDQQHEYEYAYQEYEYADERHRHQHYAYNYQAYDDPHAADARHAEYEQRHDDPPRRLVVLLVVQQPLRRCPRHAEYEDPYEDLLSSLVSNLVGPNQVRYQEYHCELPDELNSLVSCLVSVVSNLNHQAYEQYADDDPVVVCVVVPPPDPDDDDRSDYDPVSVVSCCVRNPPRYDHDYDPDDPDD

Secondary structure (DSSP, 8-state):
--HHHHHHHHHT-TTEEEEEEE-TTS-EEEEEEE-S---HHHHHHHHHHHHSHHHHT--EEEEEE-SS---S--THHHHHHHHHH--S-EEEEEEES-SEEE-TTGGGGEEEEEEEEEESSEEEEEEE-TTEEEEEE--SEEEEEEEE-TT--EEEE---SHHHHHHHHHHHHH-GGG-TT--EEE--SS-HHHHHHHHHH-TTGGG-SEEE-TTT--HHHHHHHHHTHHHHTT-SEEEEEESS-THHHHHHHTTSS----------HHHHHHHHHHHGGGEEEE--SS----

Nearest PDB structures (foldseek):
  5du8-assembly1_A  TM=5.764E-01  e=1.709E-01  Mycobacterium tuberculosis
  5t5q-assembly1_A  TM=3.023E-01  e=4.696E+00  Brucella abortus 2308
  5t5q-assembly1_B  TM=3.173E-01  e=7.005E+00  Brucella abortus 2308

pLDDT: mean 80.12, std 16.38, range [26.72, 98.19]

Solvent-accessible surface area (backbone atoms only — not comparable to full-atom values): 15366 Å² total; per-residue (Å²): 138,58,77,62,63,55,50,53,50,35,66,73,20,81,69,43,52,70,46,79,41,82,40,96,86,74,47,65,31,42,35,40,35,43,66,60,80,91,48,72,66,59,41,50,33,48,27,51,42,45,55,33,74,81,48,58,71,56,39,26,41,34,41,32,38,52,75,90,78,67,64,79,45,67,49,41,61,64,53,51,37,38,45,77,55,36,88,76,34,23,51,27,43,35,42,29,54,33,55,27,37,47,48,58,73,53,37,79,41,38,23,84,66,6,32,41,34,41,39,23,50,25,39,36,46,44,45,74,31,55,39,32,24,32,40,38,43,37,27,32,33,56,48,83,46,80,47,40,25,68,44,23,31,35,41,35,47,24,49,30,62,74,69,58,8,50,52,35,53,46,53,59,43,60,43,40,87,27,37,82,47,37,28,33,44,30,23,72,37,62,64,23,35,62,50,48,56,45,43,71,74,20,76,42,45,84,60,31,34,33,40,37,32,41,51,19,22,29,54,66,32,51,47,53,52,53,80,42,35,83,75,55,63,77,35,64,34,40,30,50,28,58,76,73,78,66,67,64,61,56,65,65,72,49,81,84,55,99,65,85,88,64,70,54,50,53,46,70,70,53,50,50,51,41,41,72,72,56,41,88,27,58,42,62,50,72,67,91,86,69,97,82,131

Sequence (293 aa):
MTQGDLSEAATACPRLTVRVHARVDGGQSLEVLVGHHPDDELRGQLASLFSHPAIATYRHVSFSASGPTMPDTDFRWVLDAIATVRPAGFDRLFVSSARIMTFDGVARLCADGARLGSANWATHYRGNFPAIRTLDLRDALLSWHDCVWPDLESLALSPRHAERGLTWARSVLAASGSFPRLREVRFPENYGDELVAALLESALLPQLRRVDVTDNITDRGAQLLHDHADRVAHLDELWIGSTGHRRRYFEHMHRETEYPRGTLEVGNAWASRLRARLGSMLRFKQRRGHPDL

Radius of gyration: 20.63 Å; Cα contacts (8 Å, |Δi|>4): 611; chains: 1; bounding box: 48×39×59 Å

Mean predicted aligned error: 8.76 Å